Protein AF-A0A3C0BT63-F1 (afdb_monomer_lite)

Foldseek 3Di:
DVVVVVVQCVVQAQFDGWDWDADPQKIWTDFAPDIDIDNPDPDVLSVLLVQVCVLLPVVLLVVLVPDDQVSHQLLNNLVVVVVVQVVVQPDDPPDDDDDDCDPSNCLNSLLSVLLSLQRNLDHVVCSSVVSNVLSVQCSDPDPCSNQQSSQVSVVNSVLNSNHWHWDADDPPDPPDDAARIWTARVVVRDIDRHHTDDDPDDPVPDDDDDPPDD

Radius of gyration: 18.84 Å; chains: 1; bounding box: 48×48×44 Å

Structure (mmCIF, N/CA/C/O backbone):
data_AF-A0A3C0BT63-F1
#
_entry.id   AF-A0A3C0BT63-F1
#
loop_
_atom_site.group_PDB
_atom_site.id
_atom_site.type_symbol
_atom_site.label_atom_id
_atom_site.label_alt_id
_atom_site.label_comp_id
_atom_site.label_asym_id
_atom_site.label_entity_id
_atom_site.label_seq_id
_atom_site.pdbx_PDB_ins_code
_atom_site.Cartn_x
_atom_site.Cartn_y
_atom_site.Cartn_z
_atom_site.occupancy
_atom_site.B_iso_or_equiv
_atom_site.auth_seq_id
_atom_site.auth_comp_id
_atom_site.auth_asym_id
_atom_site.auth_atom_id
_atom_site.pdbx_PDB_model_num
ATOM 1 N N . MET A 1 1 ? -14.553 -22.189 9.098 1.00 72.25 1 MET A N 1
ATOM 2 C CA . MET A 1 1 ? -14.816 -20.886 9.749 1.00 72.25 1 MET A CA 1
ATOM 3 C C . MET A 1 1 ? -13.766 -20.493 10.787 1.00 72.25 1 MET A C 1
ATOM 5 O O . MET A 1 1 ? -13.014 -19.573 10.504 1.00 72.25 1 MET A O 1
ATOM 9 N N . GLU A 1 2 ? -13.646 -21.151 11.949 1.00 86.38 2 GLU A N 1
ATOM 10 C CA . GLU A 1 2 ? -12.692 -20.706 12.994 1.00 86.38 2 GLU A CA 1
ATOM 11 C C . GLU A 1 2 ? -11.216 -20.850 12.570 1.00 86.38 2 GLU A C 1
ATOM 13 O O . GLU A 1 2 ? -10.439 -19.904 12.669 1.00 86.38 2 GLU A O 1
ATOM 18 N N . ALA A 1 3 ? -10.840 -21.998 11.995 1.00 87.81 3 ALA A N 1
ATOM 19 C CA . ALA A 1 3 ? -9.477 -22.239 11.510 1.00 87.81 3 ALA A CA 1
ATOM 20 C C . ALA A 1 3 ? -9.056 -21.275 10.382 1.00 87.81 3 ALA A C 1
ATOM 22 O O . ALA A 1 3 ? -7.928 -20.787 10.360 1.00 87.81 3 ALA A O 1
ATOM 23 N N . GLU A 1 4 ? -9.974 -20.952 9.467 1.00 88.62 4 GLU A N 1
ATOM 24 C CA . GLU A 1 4 ? -9.732 -19.996 8.376 1.00 88.62 4 GLU A CA 1
ATOM 25 C C . GLU A 1 4 ? -9.547 -18.573 8.911 1.00 88.62 4 GLU A C 1
ATOM 27 O O . GLU A 1 4 ? -8.672 -17.846 8.438 1.00 88.62 4 GLU A O 1
ATOM 32 N N . ARG A 1 5 ? -10.320 -18.187 9.938 1.00 89.00 5 ARG A N 1
ATOM 33 C CA . ARG A 1 5 ? -10.168 -16.896 10.619 1.00 89.00 5 ARG A CA 1
ATOM 34 C C . ARG A 1 5 ? -8.794 -16.775 11.273 1.00 89.00 5 ARG A C 1
ATOM 36 O O . ARG A 1 5 ? -8.098 -15.797 11.007 1.00 89.00 5 ARG A O 1
ATOM 43 N N . VAL A 1 6 ? -8.396 -17.773 12.065 1.00 91.50 6 VAL A N 1
ATOM 44 C CA . VAL A 1 6 ? -7.092 -17.799 12.753 1.00 91.50 6 VAL A CA 1
ATOM 45 C C . VAL A 1 6 ? -5.943 -17.760 11.745 1.00 91.50 6 VAL A C 1
ATOM 47 O O . VAL A 1 6 ? -4.989 -16.998 11.912 1.00 91.50 6 VAL A O 1
ATOM 50 N N . GLN A 1 7 ? -6.042 -18.526 10.655 1.00 92.94 7 GLN A N 1
ATOM 51 C CA . GLN A 1 7 ? -5.028 -18.516 9.602 1.00 92.94 7 GLN A CA 1
ATOM 52 C C . GLN A 1 7 ? -4.934 -17.151 8.908 1.00 92.94 7 GLN A C 1
ATOM 54 O O . GLN A 1 7 ? -3.829 -16.645 8.693 1.00 92.94 7 GLN A O 1
ATOM 59 N N . ARG A 1 8 ? -6.075 -16.523 8.595 1.00 93.94 8 ARG A N 1
ATOM 60 C CA . ARG A 1 8 ? -6.124 -15.171 8.021 1.00 93.94 8 ARG A CA 1
ATOM 61 C C . ARG A 1 8 ? -5.467 -14.164 8.951 1.00 93.94 8 ARG A C 1
ATOM 63 O O . ARG A 1 8 ? -4.654 -13.373 8.486 1.00 93.94 8 ARG A O 1
ATOM 70 N N . GLU A 1 9 ? -5.776 -14.197 10.243 1.00 94.19 9 GLU A N 1
ATOM 71 C CA . GLU A 1 9 ? -5.203 -13.271 11.229 1.00 94.19 9 GLU A CA 1
ATOM 72 C C . GLU A 1 9 ? -3.695 -13.458 11.384 1.00 94.19 9 GLU A C 1
ATOM 74 O O . GLU A 1 9 ? -2.952 -12.476 11.394 1.00 94.19 9 GLU A O 1
ATOM 79 N N . LYS A 1 10 ? -3.218 -14.706 11.387 1.00 93.50 10 LYS A N 1
ATOM 80 C CA . LYS A 1 10 ? -1.782 -15.012 11.413 1.00 93.50 10 LYS A CA 1
ATOM 81 C C . LYS A 1 10 ? 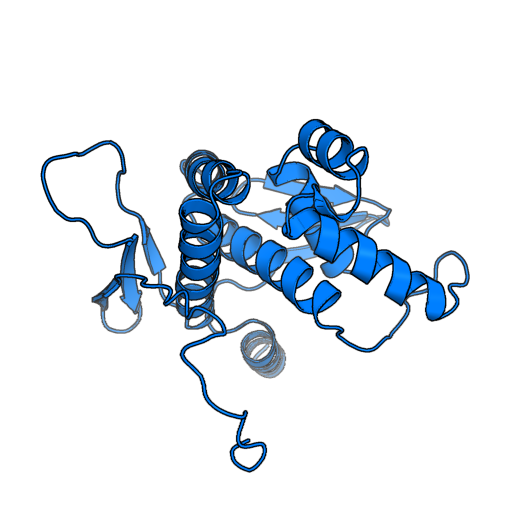-1.043 -14.464 10.187 1.00 93.50 10 LYS A C 1
ATOM 83 O O . LYS A 1 10 ? 0.094 -14.016 10.308 1.00 93.50 10 LYS A O 1
ATOM 88 N N . GLN A 1 11 ? -1.669 -14.501 9.011 1.00 91.44 11 GLN A N 1
ATOM 89 C CA . GLN A 1 11 ? -1.054 -14.049 7.757 1.00 91.44 11 GLN A CA 1
ATOM 90 C C . GLN A 1 11 ? -1.192 -12.538 7.518 1.00 91.44 11 GLN A C 1
ATOM 92 O O . GLN A 1 11 ? -0.269 -11.901 7.013 1.00 91.44 11 GLN A O 1
ATOM 97 N N . GLN A 1 12 ? -2.351 -11.966 7.844 1.00 94.19 12 GLN A N 1
ATOM 98 C CA . GLN A 1 12 ? -2.768 -10.629 7.404 1.00 94.19 12 GLN A CA 1
ATOM 99 C C . GLN A 1 12 ? -2.884 -9.629 8.562 1.00 94.19 12 GLN A C 1
ATOM 101 O O . GLN A 1 12 ? -2.898 -8.421 8.324 1.00 94.19 12 GLN A O 1
ATOM 106 N N . GLY A 1 13 ? -2.896 -10.111 9.805 1.00 95.25 13 GLY A N 1
ATOM 107 C CA . GLY A 1 13 ? -3.157 -9.319 11.000 1.00 95.25 13 GLY A CA 1
ATOM 108 C C . GLY A 1 13 ? -4.639 -9.270 11.380 1.00 95.25 13 GLY A C 1
ATOM 109 O O . GLY A 1 13 ? -5.506 -9.868 10.739 1.00 95.25 13 GLY A O 1
ATOM 110 N N . LEU A 1 14 ? -4.913 -8.523 12.445 1.00 96.31 14 LEU A N 1
ATOM 111 C CA . LEU A 1 14 ? -6.224 -8.347 13.072 1.00 96.31 14 LEU A CA 1
ATOM 112 C C . LEU A 1 14 ? -7.108 -7.317 12.348 1.00 96.31 14 LEU A C 1
ATOM 114 O O . LEU A 1 14 ? -8.298 -7.224 12.633 1.00 96.31 14 LEU A O 1
ATOM 118 N N . GLY A 1 15 ? -6.537 -6.545 11.417 1.00 94.38 15 GLY A N 1
ATOM 119 C CA . GLY A 1 15 ? -7.264 -5.578 10.590 1.00 94.38 15 GLY A CA 1
ATOM 120 C C . GLY A 1 15 ? -8.223 -6.214 9.577 1.00 94.38 15 GLY A C 1
ATOM 121 O O . GLY A 1 15 ? -8.460 -7.425 9.566 1.00 94.38 15 GLY A O 1
ATOM 122 N N . LYS A 1 16 ? -8.770 -5.385 8.681 1.00 94.31 16 LYS A N 1
ATOM 123 C CA . LYS A 1 16 ? -9.587 -5.836 7.548 1.00 94.31 16 LYS A CA 1
ATOM 124 C C . LYS A 1 16 ? -8.779 -6.817 6.697 1.00 94.31 16 LYS A C 1
ATOM 126 O O . LYS A 1 16 ? -7.700 -6.477 6.210 1.00 94.31 16 LYS A O 1
ATOM 131 N N . GLY A 1 17 ? -9.327 -8.014 6.499 1.00 94.19 17 GLY A N 1
ATOM 132 C CA . GLY A 1 17 ? -8.727 -9.022 5.631 1.00 94.19 17 GLY A CA 1
ATOM 133 C C . GLY A 1 17 ? -8.685 -8.577 4.169 1.00 94.19 17 GLY A C 1
ATOM 134 O O . GLY A 1 17 ? -9.486 -7.746 3.732 1.00 94.19 17 GLY A O 1
ATOM 135 N N . ILE A 1 18 ? -7.752 -9.148 3.414 1.00 96.00 18 ILE A N 1
ATOM 136 C CA . ILE A 1 18 ? -7.642 -8.952 1.970 1.00 96.00 18 ILE A CA 1
ATOM 137 C C . ILE A 1 18 ? -8.909 -9.493 1.306 1.00 96.00 18 ILE A C 1
ATOM 139 O O . ILE A 1 18 ? -9.271 -10.653 1.497 1.00 96.00 18 ILE A O 1
ATOM 143 N N . ILE A 1 19 ? -9.557 -8.662 0.490 1.00 95.50 19 ILE A N 1
ATOM 144 C CA . ILE A 1 19 ? -10.711 -9.064 -0.317 1.00 95.50 19 ILE A CA 1
ATOM 145 C C . ILE A 1 19 ? -10.213 -9.305 -1.740 1.00 95.50 19 ILE A C 1
ATOM 147 O O . ILE A 1 19 ? -10.054 -8.364 -2.517 1.00 95.50 19 ILE A O 1
ATOM 151 N N . SER A 1 20 ? -9.926 -10.565 -2.068 1.00 96.19 20 SER A N 1
ATOM 152 C CA . SER A 1 20 ? -9.505 -10.980 -3.407 1.00 96.19 20 SER A CA 1
ATOM 153 C C . SER A 1 20 ? -10.111 -12.326 -3.781 1.00 96.19 20 SER A C 1
ATOM 155 O O . SER A 1 20 ? -10.213 -13.214 -2.939 1.00 96.19 20 SER A O 1
ATOM 157 N N . ALA A 1 21 ? -10.483 -12.471 -5.048 1.00 95.56 21 ALA A N 1
ATOM 158 C CA . ALA A 1 21 ? -11.020 -13.703 -5.610 1.00 95.56 21 ALA A CA 1
ATOM 159 C C . ALA A 1 21 ? -10.563 -13.863 -7.063 1.00 95.56 21 ALA A C 1
ATOM 161 O O . ALA A 1 21 ? -10.216 -12.879 -7.718 1.00 95.56 21 ALA A O 1
ATOM 162 N N . GLU A 1 22 ? -10.574 -15.094 -7.563 1.00 95.81 22 GLU A N 1
ATOM 163 C CA . GLU A 1 22 ? -10.431 -15.372 -8.989 1.00 95.81 22 GLU A CA 1
ATOM 164 C C . GLU A 1 22 ? -11.810 -15.661 -9.587 1.00 95.81 22 GLU A C 1
ATOM 166 O O . GLU A 1 22 ? -12.540 -16.514 -9.085 1.00 95.81 22 GLU A O 1
ATOM 171 N N . VAL A 1 23 ? -12.186 -14.921 -10.631 1.00 94.69 23 VAL A N 1
ATOM 172 C CA . VAL A 1 23 ? -13.488 -15.029 -11.300 1.00 94.69 23 VAL A CA 1
ATOM 173 C C . VAL A 1 23 ? -13.270 -14.954 -12.807 1.00 94.69 23 VAL A C 1
ATOM 175 O O . VAL A 1 23 ? -12.748 -13.965 -13.315 1.00 94.69 23 VAL A O 1
ATOM 178 N N . SER A 1 24 ? -13.673 -15.994 -13.542 1.00 93.19 24 SER A N 1
ATOM 179 C CA . SER A 1 24 ? -13.546 -16.064 -15.012 1.00 93.19 24 SER A CA 1
ATOM 180 C C . SER A 1 24 ? -12.128 -15.762 -15.534 1.00 93.19 24 SER A C 1
ATOM 182 O O . SER A 1 24 ? -11.952 -15.062 -16.533 1.00 93.19 24 SER A O 1
ATOM 184 N N . GLY A 1 25 ? -11.101 -16.249 -14.826 1.00 92.38 25 GLY A N 1
ATOM 185 C CA . GLY A 1 25 ? -9.689 -16.030 -15.164 1.00 92.38 25 GLY A CA 1
ATOM 186 C C . GLY A 1 25 ? -9.152 -14.631 -14.839 1.00 92.38 25 GLY A C 1
ATOM 187 O O . GLY A 1 25 ? -8.024 -14.312 -15.205 1.00 92.38 25 GLY A O 1
ATOM 188 N N . TYR A 1 26 ? -9.933 -13.782 -14.166 1.00 96.31 26 TYR A N 1
ATOM 189 C CA . TYR A 1 26 ? -9.459 -12.523 -13.598 1.00 96.31 26 TYR A CA 1
ATOM 190 C C . TYR A 1 26 ? -9.224 -12.687 -12.107 1.00 96.31 26 TYR A C 1
ATOM 192 O O . TYR A 1 26 ? -10.120 -13.117 -11.382 1.00 96.31 26 TYR A O 1
ATOM 200 N N . ARG A 1 27 ? -8.077 -12.224 -11.613 1.00 96.81 27 ARG A N 1
ATOM 201 C CA . ARG A 1 27 ? -7.950 -11.923 -10.189 1.00 96.81 27 ARG A CA 1
ATOM 202 C C . ARG A 1 27 ? -8.547 -10.551 -9.930 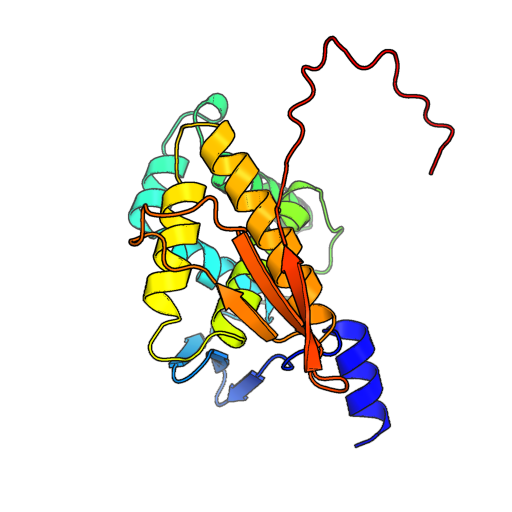1.00 96.81 27 ARG A C 1
ATOM 204 O O . ARG A 1 27 ? -8.114 -9.564 -10.521 1.00 96.81 27 ARG A O 1
ATOM 211 N N . MET A 1 28 ? -9.519 -10.503 -9.032 1.00 98.06 28 MET A N 1
ATOM 212 C CA . MET A 1 28 ? -10.177 -9.292 -8.559 1.00 98.06 28 MET A CA 1
ATOM 213 C C . MET A 1 28 ? -9.679 -8.965 -7.149 1.00 98.06 28 MET A C 1
ATOM 215 O O . MET A 1 28 ? -9.435 -9.868 -6.344 1.00 98.06 28 MET A O 1
ATOM 219 N N . VAL A 1 29 ? -9.522 -7.679 -6.846 1.00 98.06 29 VAL A N 1
ATOM 220 C CA . VAL A 1 29 ? -9.150 -7.160 -5.526 1.00 98.06 29 VAL A CA 1
ATOM 221 C C . VAL A 1 29 ? -10.028 -5.956 -5.213 1.00 98.06 29 VAL A C 1
ATOM 223 O O . VAL A 1 29 ? -10.044 -4.990 -5.976 1.00 98.06 29 VAL A O 1
ATOM 226 N N . ALA A 1 30 ? -10.749 -6.001 -4.096 1.00 96.38 30 ALA A N 1
ATOM 227 C CA . ALA A 1 30 ? -11.575 -4.885 -3.649 1.00 96.38 30 ALA A CA 1
ATOM 228 C C . ALA A 1 30 ? -10.817 -3.994 -2.655 1.00 96.38 30 ALA A C 1
ATOM 230 O O . ALA A 1 30 ? -10.172 -4.487 -1.726 1.00 96.38 30 ALA A O 1
ATOM 231 N N . ILE A 1 31 ? -10.924 -2.678 -2.852 1.00 94.69 31 ILE A N 1
ATOM 232 C CA . ILE A 1 31 ? -10.392 -1.631 -1.972 1.00 94.69 31 ILE A CA 1
ATOM 233 C C . ILE A 1 31 ? -11.487 -0.581 -1.802 1.00 94.69 31 ILE A C 1
ATOM 235 O O . ILE A 1 31 ? -11.844 0.120 -2.752 1.00 94.69 31 ILE A O 1
ATOM 239 N N . GLY A 1 32 ? -12.046 -0.470 -0.597 1.00 87.00 32 GLY A N 1
ATOM 240 C CA . GLY A 1 32 ? -13.183 0.418 -0.355 1.00 87.00 32 GLY A CA 1
ATOM 241 C C . GLY A 1 32 ? -14.368 0.075 -1.266 1.00 87.00 32 GLY A C 1
ATOM 242 O O . GLY A 1 32 ? -14.903 -1.027 -1.197 1.00 87.00 32 GLY A O 1
ATOM 243 N N . ASN A 1 33 ? -14.772 1.016 -2.121 1.00 88.56 33 ASN A N 1
ATOM 244 C CA . ASN A 1 33 ? -15.857 0.855 -3.098 1.00 88.56 33 ASN A CA 1
ATOM 245 C C . ASN A 1 33 ? -15.363 0.572 -4.532 1.00 88.56 33 ASN A C 1
ATOM 247 O O . ASN A 1 33 ? -16.142 0.689 -5.477 1.00 88.56 33 ASN A O 1
ATOM 251 N N . ARG A 1 34 ? -14.079 0.240 -4.713 1.00 92.44 34 ARG A N 1
ATOM 252 C CA . ARG A 1 34 ? -13.478 -0.041 -6.024 1.00 92.44 34 ARG A CA 1
ATOM 253 C C . ARG A 1 34 ? -13.029 -1.483 -6.129 1.00 92.44 34 ARG A C 1
ATOM 255 O O . ARG A 1 34 ? -12.506 -2.049 -5.171 1.00 92.44 34 ARG A O 1
ATOM 262 N N . ILE A 1 35 ? -13.182 -2.045 -7.323 1.00 95.31 35 ILE A N 1
ATOM 263 C CA . ILE A 1 35 ? -12.671 -3.368 -7.667 1.00 95.31 35 ILE A CA 1
ATOM 264 C C . ILE A 1 35 ? -11.612 -3.203 -8.752 1.00 95.31 35 ILE A C 1
ATOM 266 O O . ILE A 1 35 ? -11.891 -2.720 -9.847 1.00 95.31 35 ILE A O 1
ATOM 270 N N . HIS A 1 36 ? -10.394 -3.617 -8.431 1.00 96.94 36 HIS A N 1
ATOM 271 C CA . HIS A 1 36 ? -9.285 -3.747 -9.364 1.00 96.94 36 HIS A CA 1
ATOM 272 C C . HIS A 1 36 ? -9.277 -5.171 -9.915 1.00 96.94 36 HIS A C 1
ATOM 274 O O . HIS A 1 36 ? -9.496 -6.114 -9.156 1.00 96.94 36 HIS A O 1
ATOM 280 N N . TYR A 1 37 ? -9.012 -5.359 -11.207 1.00 97.31 37 TYR A N 1
ATOM 281 C CA . TYR A 1 37 ? -8.974 -6.696 -11.797 1.00 97.31 37 TYR A CA 1
ATOM 282 C C . TYR A 1 37 ? -7.992 -6.802 -12.965 1.00 97.31 37 TYR A C 1
ATOM 284 O O . TYR A 1 37 ? -7.796 -5.847 -13.712 1.00 97.31 37 TYR A O 1
ATOM 292 N N . SER A 1 38 ? -7.389 -7.980 -13.140 1.00 97.31 38 SER A N 1
ATOM 293 C CA . SER A 1 38 ? -6.569 -8.306 -14.312 1.00 97.31 38 SER A CA 1
ATOM 294 C C . SER A 1 38 ? -6.460 -9.819 -14.510 1.00 97.31 38 SER A C 1
ATOM 296 O O . SER A 1 38 ? -6.431 -10.574 -13.538 1.00 97.31 38 SER A O 1
ATOM 298 N N . LYS A 1 39 ? -6.344 -10.258 -15.771 1.00 95.50 39 LYS A N 1
ATOM 299 C CA . LYS A 1 39 ? -5.976 -11.645 -16.122 1.00 95.50 39 LYS A CA 1
ATOM 300 C C . LYS A 1 39 ? -4.492 -11.942 -15.892 1.00 95.50 39 LYS A C 1
ATOM 302 O O . LYS A 1 39 ? -4.084 -13.094 -15.850 1.00 95.50 39 LYS A O 1
ATOM 307 N N . GLN A 1 40 ? -3.671 -10.901 -15.768 1.00 93.81 40 GLN A N 1
ATOM 308 C CA . GLN A 1 40 ? -2.217 -11.026 -15.631 1.00 93.81 40 GLN A CA 1
ATOM 309 C C . GLN A 1 40 ? -1.788 -11.232 -14.171 1.00 93.81 40 GLN A C 1
ATOM 311 O O . GLN A 1 40 ? -0.635 -11.569 -13.911 1.00 93.81 40 GLN A O 1
ATOM 316 N N . TRP A 1 41 ? -2.687 -11.011 -13.206 1.00 95.31 41 TRP A N 1
ATOM 317 C CA . TRP A 1 41 ? -2.376 -11.170 -11.788 1.00 95.31 41 TRP A CA 1
ATOM 318 C C . TRP A 1 41 ? -2.650 -12.598 -11.334 1.00 95.31 41 TRP A C 1
ATOM 320 O O . TRP A 1 41 ? -3.786 -12.968 -11.042 1.00 95.31 41 TRP A O 1
ATOM 330 N N . LYS A 1 42 ? -1.592 -13.395 -11.206 1.00 91.88 42 LYS A N 1
ATOM 331 C CA . LYS A 1 42 ? -1.691 -14.772 -10.698 1.00 91.88 42 LYS A CA 1
ATOM 332 C C . LYS A 1 42 ? -1.765 -14.796 -9.189 1.00 91.88 42 LYS A C 1
ATOM 334 O O . LYS A 1 42 ? -2.463 -15.615 -8.598 1.00 91.88 42 LYS A O 1
ATOM 339 N N . THR A 1 43 ? -1.096 -13.835 -8.571 1.00 92.25 43 THR A N 1
ATOM 340 C CA . THR A 1 43 ? -0.975 -13.700 -7.128 1.00 92.25 43 THR A CA 1
ATOM 341 C C . THR A 1 43 ? -1.417 -12.309 -6.673 1.00 92.25 43 THR A C 1
ATOM 343 O O . THR A 1 43 ? -1.517 -11.370 -7.466 1.00 92.25 43 THR A O 1
ATOM 346 N N . PHE A 1 44 ? -1.675 -12.146 -5.375 1.00 94.94 44 PHE A N 1
ATOM 347 C CA . PHE A 1 44 ? -1.954 -10.826 -4.799 1.00 94.94 44 PHE A CA 1
ATOM 348 C C . PHE A 1 44 ? -0.750 -9.875 -4.936 1.00 94.94 44 PHE A C 1
ATOM 350 O O . PHE A 1 44 ? -0.914 -8.668 -5.077 1.00 94.94 44 PHE A O 1
ATOM 357 N N . GLN A 1 45 ? 0.466 -10.418 -4.965 1.00 94.25 45 GLN A N 1
ATOM 358 C CA . GLN A 1 45 ? 1.712 -9.680 -5.148 1.00 94.25 45 GLN A CA 1
ATOM 359 C C . GLN A 1 45 ? 1.813 -9.060 -6.550 1.00 94.25 45 GLN A C 1
ATOM 361 O O . GLN A 1 45 ? 2.376 -7.975 -6.697 1.00 94.25 45 GLN A O 1
ATOM 366 N N . ASP A 1 46 ? 1.235 -9.698 -7.573 1.00 95.00 46 ASP A N 1
ATOM 367 C CA . ASP A 1 46 ? 1.158 -9.117 -8.920 1.00 95.00 46 ASP A CA 1
ATOM 368 C C . ASP A 1 46 ? 0.247 -7.888 -8.940 1.00 95.00 46 ASP A C 1
ATOM 370 O O . ASP A 1 46 ? 0.617 -6.857 -9.508 1.00 95.00 46 ASP A O 1
ATOM 374 N N . PHE A 1 47 ? -0.890 -7.970 -8.240 1.00 97.81 47 PHE A N 1
ATOM 375 C CA . PHE A 1 47 ? -1.746 -6.814 -7.990 1.00 97.81 47 PHE A CA 1
ATOM 376 C C . PHE A 1 47 ? -0.988 -5.720 -7.229 1.00 97.81 47 PHE A C 1
ATOM 378 O O . PHE A 1 47 ? -0.997 -4.581 -7.680 1.00 97.81 47 PHE A O 1
ATOM 385 N N . LEU A 1 48 ? -0.299 -6.038 -6.125 1.00 98.00 48 LEU A N 1
ATOM 386 C CA . LEU A 1 48 ? 0.435 -5.040 -5.334 1.00 98.00 48 LEU A CA 1
ATOM 387 C C . LEU A 1 48 ? 1.480 -4.296 -6.172 1.00 98.00 48 LEU A C 1
ATOM 389 O O . LEU A 1 48 ? 1.583 -3.073 -6.076 1.00 98.00 48 LEU A O 1
ATOM 393 N N . ARG A 1 49 ? 2.219 -5.013 -7.029 1.00 96.81 49 ARG A N 1
ATOM 394 C CA . ARG A 1 49 ? 3.189 -4.399 -7.945 1.00 96.81 49 ARG A CA 1
ATOM 395 C C . ARG A 1 49 ? 2.519 -3.394 -8.872 1.00 96.81 49 ARG A C 1
ATOM 397 O O . ARG A 1 49 ? 2.969 -2.255 -8.965 1.00 96.81 49 ARG A O 1
ATOM 404 N N . HIS A 1 50 ? 1.454 -3.826 -9.545 1.00 97.75 50 HIS A N 1
ATOM 405 C CA . HIS A 1 50 ? 0.698 -2.971 -10.453 1.00 97.75 50 HIS A CA 1
ATOM 406 C C . HIS A 1 50 ? 0.096 -1.771 -9.714 1.00 97.75 50 HIS A C 1
ATOM 408 O O . HIS A 1 50 ? 0.221 -0.641 -10.170 1.00 97.75 50 HIS A O 1
ATOM 414 N N . TYR A 1 51 ? -0.515 -2.012 -8.555 1.00 97.81 51 TYR A N 1
ATOM 415 C CA . TYR A 1 51 ? -1.147 -1.000 -7.719 1.00 97.81 51 TYR A CA 1
ATOM 416 C C . TYR A 1 51 ? -0.163 0.092 -7.297 1.00 97.81 51 TYR A C 1
ATOM 418 O O . TYR A 1 51 ? -0.492 1.267 -7.401 1.00 97.81 51 TYR A O 1
ATOM 426 N N . LEU A 1 52 ? 1.053 -0.264 -6.871 1.00 98.38 52 LEU A N 1
ATOM 427 C CA . LEU A 1 52 ? 2.055 0.738 -6.505 1.00 98.38 52 LEU A CA 1
ATOM 428 C C . LEU A 1 52 ? 2.474 1.594 -7.709 1.00 98.38 52 LEU A C 1
ATOM 430 O O . LEU A 1 52 ? 2.515 2.814 -7.590 1.00 98.38 52 LEU A O 1
ATOM 434 N N . ILE A 1 53 ? 2.741 0.981 -8.867 1.00 98.25 53 ILE A N 1
ATOM 435 C CA . ILE A 1 53 ? 3.130 1.716 -10.086 1.00 98.25 53 ILE A CA 1
ATOM 436 C C . ILE A 1 53 ? 2.002 2.650 -10.545 1.00 98.25 53 ILE A C 1
ATOM 438 O O . ILE A 1 53 ? 2.256 3.814 -10.852 1.00 98.25 53 ILE A O 1
ATOM 442 N N . ASP A 1 54 ? 0.761 2.161 -10.544 1.00 97.06 54 ASP A N 1
ATOM 443 C CA . ASP A 1 54 ? -0.431 2.951 -10.862 1.00 97.06 54 ASP A CA 1
ATOM 444 C C . ASP A 1 54 ? -0.565 4.157 -9.923 1.00 97.06 54 ASP A C 1
ATOM 446 O O . ASP A 1 54 ? -0.712 5.290 -10.378 1.00 97.06 54 ASP A O 1
ATOM 450 N N . ARG A 1 55 ? -0.397 3.943 -8.609 1.00 97.12 55 ARG A N 1
ATOM 451 C CA . ARG A 1 55 ? -0.483 5.019 -7.612 1.00 97.12 55 ARG A CA 1
ATOM 452 C C . ARG A 1 55 ? 0.624 6.050 -7.741 1.00 97.12 55 ARG A C 1
ATOM 454 O O . ARG A 1 55 ? 0.339 7.228 -7.579 1.00 97.12 55 ARG A O 1
ATOM 461 N N . LEU A 1 56 ? 1.850 5.646 -8.067 1.00 97.88 56 LEU A N 1
ATOM 462 C CA . LEU A 1 56 ? 2.950 6.580 -8.341 1.00 97.88 56 LEU A CA 1
ATOM 463 C C . LEU A 1 56 ? 2.723 7.386 -9.635 1.00 97.88 56 LEU A C 1
ATOM 465 O O . LEU A 1 56 ? 3.265 8.485 -9.794 1.00 97.88 56 LEU A O 1
ATOM 469 N N . GLY A 1 57 ? 1.900 6.857 -10.541 1.00 97.88 57 GLY A N 1
ATOM 470 C CA . GLY A 1 57 ? 1.689 7.357 -11.889 1.00 97.88 57 GLY A CA 1
ATOM 471 C C . GLY A 1 57 ? 2.659 6.694 -12.862 1.00 97.88 57 GLY A C 1
ATOM 472 O O . GLY A 1 57 ? 3.872 6.883 -12.773 1.00 97.88 57 GLY A O 1
ATOM 473 N N . ILE A 1 58 ? 2.110 5.950 -13.825 1.00 97.06 58 ILE A N 1
ATOM 474 C CA . ILE A 1 58 ? 2.874 5.161 -14.805 1.00 97.06 58 ILE A CA 1
ATOM 475 C C . ILE A 1 58 ? 3.906 6.022 -15.548 1.00 97.06 58 ILE A C 1
ATOM 477 O O . ILE A 1 58 ? 5.047 5.602 -15.721 1.00 97.06 58 ILE A O 1
ATOM 481 N N . GLU A 1 59 ? 3.531 7.235 -15.952 1.00 98.06 59 GLU A N 1
ATOM 482 C CA . GLU A 1 59 ? 4.424 8.130 -16.696 1.00 98.06 59 GLU A CA 1
ATOM 483 C C . GLU A 1 59 ? 5.569 8.666 -15.829 1.00 98.06 59 GLU A C 1
ATOM 485 O O . GLU A 1 59 ? 6.706 8.722 -16.289 1.00 98.06 59 GLU A O 1
ATOM 490 N N . TRP A 1 60 ? 5.315 8.958 -14.547 1.00 98.12 60 TRP A N 1
ATOM 491 C CA . TRP A 1 60 ? 6.386 9.297 -13.605 1.00 98.12 60 TRP A CA 1
ATOM 492 C C . TRP A 1 60 ? 7.338 8.114 -13.411 1.00 98.12 60 TRP A C 1
ATOM 494 O O . TRP A 1 60 ? 8.552 8.277 -13.468 1.00 98.12 60 TRP A O 1
ATOM 504 N N . PHE A 1 61 ? 6.794 6.906 -13.251 1.00 98.12 61 PHE A N 1
ATOM 505 C CA . PHE A 1 61 ? 7.599 5.704 -13.050 1.00 98.12 61 PHE A CA 1
ATOM 506 C C . PHE A 1 61 ? 8.504 5.408 -14.256 1.00 98.12 61 PHE A C 1
ATOM 508 O O . PHE A 1 61 ? 9.689 5.123 -14.090 1.00 98.12 61 PHE A O 1
ATOM 515 N N . LYS A 1 62 ? 7.972 5.532 -15.479 1.00 97.94 62 LYS A N 1
ATOM 516 C CA . LYS A 1 62 ? 8.757 5.403 -16.718 1.00 97.94 62 LYS A CA 1
ATOM 517 C C . LYS A 1 62 ? 9.824 6.492 -16.839 1.00 97.94 62 LYS A C 1
ATOM 519 O O . LYS A 1 62 ? 10.944 6.186 -17.242 1.00 97.94 62 LYS A O 1
ATOM 524 N N . ALA A 1 63 ? 9.495 7.736 -16.486 1.00 98.12 63 ALA A N 1
ATOM 525 C CA . ALA A 1 63 ? 10.455 8.837 -16.500 1.00 98.12 63 ALA A CA 1
ATOM 526 C C . ALA A 1 63 ? 11.623 8.576 -15.535 1.00 98.12 63 ALA A C 1
ATOM 528 O O . ALA A 1 63 ? 12.777 8.754 -15.916 1.00 98.12 63 ALA A O 1
ATOM 529 N N . GLU A 1 64 ? 11.347 8.068 -14.329 1.00 97.88 64 GLU A N 1
ATOM 530 C CA . GLU A 1 64 ? 12.386 7.626 -13.393 1.00 97.88 64 GLU A CA 1
ATOM 531 C C . GLU A 1 64 ? 13.227 6.476 -13.958 1.00 97.88 64 GLU A C 1
ATOM 533 O O . GLU A 1 64 ? 14.449 6.512 -13.862 1.00 97.88 64 GLU A O 1
ATOM 538 N N . GLN A 1 65 ? 12.613 5.472 -14.592 1.00 96.88 65 GLN A N 1
ATOM 539 C CA . GLN A 1 65 ? 13.355 4.359 -15.202 1.00 96.88 65 GLN A CA 1
ATOM 540 C C . GLN A 1 65 ? 14.284 4.801 -16.341 1.00 96.88 65 GLN A C 1
ATOM 542 O O . GLN A 1 65 ? 15.325 4.177 -16.556 1.00 96.88 65 GLN A O 1
ATOM 547 N N . ALA A 1 66 ? 13.940 5.877 -17.053 1.00 97.62 66 ALA A N 1
ATOM 548 C CA . ALA A 1 66 ? 14.769 6.435 -18.119 1.00 97.62 66 ALA A CA 1
ATOM 549 C C . ALA A 1 66 ? 16.025 7.162 -17.600 1.00 97.62 66 ALA A C 1
ATOM 551 O O . ALA A 1 66 ? 16.970 7.359 -18.366 1.00 97.62 66 ALA A O 1
ATOM 552 N N . LYS A 1 67 ? 16.073 7.540 -16.314 1.00 97.56 67 LYS A N 1
ATOM 553 C CA . LYS A 1 67 ? 17.259 8.159 -15.703 1.00 97.56 67 LYS A CA 1
ATOM 554 C C . LYS A 1 67 ? 18.414 7.156 -15.581 1.00 97.56 67 LYS A C 1
ATOM 556 O O . LYS A 1 67 ? 18.207 5.936 -15.524 1.00 97.56 67 LYS A O 1
ATOM 561 N N . ALA A 1 68 ? 19.637 7.681 -15.470 1.00 96.44 68 ALA A N 1
ATOM 562 C CA . ALA A 1 68 ? 20.805 6.894 -15.082 1.00 96.44 68 ALA A CA 1
ATOM 563 C C . ALA A 1 68 ? 20.592 6.267 -13.694 1.00 96.44 68 ALA A C 1
ATOM 565 O O . ALA A 1 68 ? 19.955 6.873 -12.836 1.00 96.44 68 ALA A O 1
ATOM 566 N N . GLU A 1 69 ? 21.124 5.065 -13.460 1.00 90.25 69 GLU A N 1
ATOM 567 C CA . GLU A 1 69 ? 20.828 4.259 -12.263 1.00 90.25 69 GLU A CA 1
ATOM 568 C C . GLU A 1 69 ? 21.027 5.019 -10.940 1.00 90.25 69 GLU A C 1
ATOM 570 O O . GLU A 1 69 ? 20.181 4.951 -10.051 1.00 90.25 69 GLU A O 1
ATOM 575 N N . ASN A 1 70 ? 22.100 5.803 -10.826 1.00 91.06 70 ASN A N 1
ATOM 576 C CA . ASN A 1 70 ? 22.419 6.601 -9.638 1.00 91.06 70 ASN A CA 1
ATOM 577 C C . ASN A 1 70 ? 21.512 7.828 -9.431 1.00 91.06 70 ASN A C 1
ATOM 579 O O . ASN A 1 70 ? 21.523 8.407 -8.348 1.00 91.06 70 ASN A O 1
ATOM 583 N N . GLN A 1 71 ? 20.735 8.217 -10.442 1.00 94.19 71 GLN A N 1
ATOM 584 C CA . GLN A 1 71 ? 19.792 9.339 -10.409 1.00 94.19 71 GLN A CA 1
ATOM 585 C C . GLN A 1 71 ? 18.337 8.885 -10.234 1.00 94.19 71 GLN A C 1
ATOM 587 O O . GLN A 1 71 ? 17.452 9.724 -10.074 1.00 94.19 71 GLN A O 1
ATOM 592 N N . ARG A 1 72 ? 18.069 7.573 -10.283 1.00 95.75 72 ARG A N 1
ATOM 593 C CA . ARG A 1 72 ? 16.718 7.026 -10.122 1.00 95.75 72 ARG A CA 1
ATOM 594 C C . ARG A 1 72 ? 16.234 7.164 -8.686 1.00 95.75 72 ARG A C 1
ATOM 596 O O . ARG A 1 72 ? 16.958 6.842 -7.732 1.00 95.75 72 ARG A O 1
ATOM 603 N N . HIS A 1 73 ? 14.960 7.508 -8.538 1.00 97.25 73 HIS A N 1
ATOM 604 C CA . HIS A 1 73 ? 14.282 7.482 -7.251 1.00 97.25 73 HIS A CA 1
ATOM 605 C C . HIS A 1 73 ? 14.426 6.098 -6.567 1.00 97.25 73 HIS A C 1
ATOM 607 O O . HIS A 1 73 ? 14.330 5.065 -7.244 1.00 97.25 73 HIS A O 1
ATOM 613 N N . PRO A 1 74 ? 14.634 6.021 -5.231 1.00 96.81 74 PRO A N 1
ATOM 614 C CA . PRO A 1 74 ? 14.821 4.755 -4.512 1.00 96.81 74 PRO A CA 1
ATOM 615 C C . PRO A 1 74 ? 13.771 3.677 -4.814 1.00 96.81 74 PRO A C 1
ATOM 617 O O . PRO A 1 74 ? 14.129 2.519 -5.007 1.00 96.81 74 PRO A O 1
ATOM 620 N N . ILE A 1 75 ? 12.493 4.059 -4.926 1.00 98.06 75 ILE A N 1
ATOM 621 C CA . ILE A 1 75 ? 11.396 3.129 -5.254 1.00 98.06 75 ILE A CA 1
ATOM 622 C C . ILE A 1 75 ? 11.640 2.418 -6.594 1.00 98.06 75 ILE A C 1
ATOM 624 O O . ILE A 1 75 ? 11.412 1.212 -6.707 1.00 98.06 75 ILE A O 1
ATOM 628 N N . VAL A 1 76 ? 12.123 3.146 -7.603 1.00 98.12 76 VAL A N 1
ATOM 629 C CA . VAL A 1 76 ? 12.392 2.590 -8.935 1.00 98.12 76 VAL A CA 1
ATOM 630 C C . VAL A 1 76 ? 13.635 1.707 -8.916 1.00 98.12 76 VAL A C 1
ATOM 632 O O . VAL A 1 76 ? 13.612 0.619 -9.486 1.00 98.12 76 VAL A O 1
ATOM 635 N N . ARG A 1 77 ? 14.673 2.082 -8.156 1.00 97.56 77 ARG A N 1
ATOM 636 C CA . ARG A 1 77 ? 15.843 1.212 -7.940 1.00 97.56 77 ARG A CA 1
ATOM 637 C C . ARG A 1 77 ? 15.465 -0.116 -7.281 1.00 97.56 77 ARG A C 1
ATOM 639 O O . ARG A 1 77 ? 15.950 -1.164 -7.700 1.00 97.56 77 ARG A O 1
ATOM 646 N N . TRP A 1 78 ? 14.568 -0.101 -6.289 1.00 98.00 78 TRP A N 1
ATOM 647 C CA . TRP A 1 78 ? 14.055 -1.337 -5.685 1.00 98.00 78 TRP A CA 1
ATOM 648 C C . TRP A 1 78 ? 13.303 -2.198 -6.696 1.00 98.00 78 TRP A C 1
ATOM 650 O O . TRP A 1 78 ? 13.489 -3.412 -6.716 1.00 98.00 78 TRP A O 1
ATOM 660 N N . TYR A 1 79 ? 12.477 -1.586 -7.545 1.00 97.56 79 TYR A N 1
ATOM 661 C CA . TYR A 1 79 ? 11.781 -2.316 -8.598 1.00 97.56 79 TYR A CA 1
ATOM 662 C C . TYR A 1 79 ? 12.755 -2.965 -9.582 1.00 97.56 79 TYR A C 1
ATOM 664 O O . TYR A 1 79 ? 12.670 -4.169 -9.819 1.00 97.56 79 TYR A O 1
ATOM 672 N N . ASP A 1 80 ? 13.691 -2.192 -10.133 1.00 96.25 80 ASP A N 1
ATOM 673 C CA . ASP A 1 80 ? 14.619 -2.676 -11.154 1.00 96.25 80 ASP A CA 1
ATOM 674 C C . ASP A 1 80 ? 15.486 -3.818 -10.611 1.00 96.25 80 ASP A C 1
ATOM 676 O O . ASP A 1 80 ? 15.604 -4.865 -11.256 1.00 96.25 80 ASP A O 1
ATOM 680 N N . GLN A 1 81 ? 16.005 -3.670 -9.386 1.00 96.25 81 GLN A N 1
ATOM 681 C CA . GLN A 1 81 ? 16.771 -4.725 -8.724 1.00 96.25 81 GLN A CA 1
ATOM 682 C C . GLN A 1 81 ? 15.912 -5.968 -8.455 1.00 96.25 81 GLN A C 1
ATOM 684 O O . GLN A 1 81 ? 16.347 -7.084 -8.735 1.00 96.25 81 GLN A O 1
ATOM 689 N N . ALA A 1 82 ? 14.674 -5.803 -7.980 1.00 93.94 82 ALA A N 1
ATOM 690 C CA . ALA A 1 82 ? 13.761 -6.922 -7.752 1.00 93.94 82 ALA A CA 1
ATOM 691 C C . ALA A 1 82 ? 13.412 -7.672 -9.053 1.00 93.94 82 ALA A C 1
ATOM 693 O O . ALA A 1 82 ? 13.319 -8.903 -9.072 1.00 93.94 82 ALA A O 1
ATOM 694 N N . MET A 1 83 ? 13.256 -6.948 -10.164 1.00 92.00 83 MET A N 1
ATOM 695 C CA . MET A 1 83 ? 13.029 -7.548 -11.479 1.00 92.00 83 MET A CA 1
ATOM 696 C C . MET A 1 83 ? 14.277 -8.264 -12.005 1.00 92.00 83 MET A C 1
ATOM 698 O O . MET A 1 83 ? 14.148 -9.343 -12.588 1.00 92.00 83 MET A O 1
ATOM 702 N N . ALA A 1 84 ? 15.473 -7.712 -11.783 1.00 92.94 84 ALA A N 1
ATOM 703 C CA . ALA A 1 84 ? 16.734 -8.374 -12.110 1.00 92.94 84 ALA A CA 1
ATOM 704 C C . ALA A 1 84 ? 16.916 -9.672 -11.304 1.00 92.94 84 ALA A C 1
ATOM 706 O O . ALA A 1 84 ? 17.220 -10.714 -11.889 1.00 92.94 84 ALA A O 1
ATOM 707 N N . ASP A 1 85 ? 16.643 -9.641 -9.996 1.00 90.94 85 ASP A N 1
ATOM 708 C CA . ASP A 1 85 ? 16.673 -10.819 -9.122 1.00 90.94 85 ASP A CA 1
ATOM 709 C C . ASP A 1 85 ? 15.681 -11.888 -9.601 1.00 90.94 85 ASP A C 1
ATOM 711 O O . ASP A 1 85 ? 16.040 -13.056 -9.741 1.00 90.94 85 ASP A O 1
ATOM 715 N N . SER A 1 86 ? 14.446 -11.491 -9.936 1.00 86.50 86 SER A N 1
ATOM 716 C CA . SER A 1 86 ? 13.427 -12.424 -10.431 1.00 86.50 86 SER A CA 1
ATOM 717 C C . SER A 1 86 ? 13.807 -13.067 -11.768 1.00 86.50 86 SER A C 1
ATOM 719 O O . SER A 1 86 ? 13.485 -14.236 -11.974 1.00 86.50 86 SER A O 1
ATOM 721 N N . LYS A 1 87 ? 14.486 -12.343 -12.669 1.00 87.69 87 LYS A N 1
ATOM 722 C CA . LYS A 1 87 ? 14.962 -12.903 -13.947 1.00 87.69 87 LYS A CA 1
ATOM 723 C C . LYS A 1 87 ? 16.014 -13.996 -13.740 1.00 87.69 87 LYS A C 1
ATOM 725 O O . LYS A 1 87 ? 16.003 -14.979 -14.475 1.00 87.69 87 LYS A O 1
ATOM 730 N N . ARG A 1 88 ? 16.884 -13.858 -12.731 1.00 87.56 88 ARG A N 1
ATOM 731 C CA . ARG A 1 88 ? 17.938 -14.844 -12.417 1.00 87.56 88 ARG A CA 1
ATOM 732 C C . ARG A 1 88 ? 17.392 -16.190 -11.941 1.00 87.56 88 ARG A C 1
ATOM 734 O O . ARG A 1 88 ? 18.090 -17.186 -12.063 1.00 87.56 88 ARG A O 1
ATOM 741 N N . LEU A 1 89 ? 16.161 -16.229 -11.433 1.00 84.62 89 LEU A N 1
ATOM 742 C CA . LEU A 1 89 ? 15.524 -17.467 -10.973 1.00 84.62 89 LEU A CA 1
ATOM 743 C C . LEU A 1 89 ? 15.070 -18.387 -12.117 1.00 84.62 89 LEU A C 1
ATOM 745 O O . LEU A 1 89 ? 14.652 -19.502 -11.837 1.00 84.62 89 LEU A O 1
ATOM 749 N N . GLY A 1 90 ? 15.162 -17.947 -13.380 1.00 68.56 90 GLY A N 1
ATOM 750 C CA . GLY A 1 90 ? 14.760 -18.740 -14.542 1.00 68.56 90 GLY A CA 1
ATOM 751 C C . GLY A 1 90 ? 13.243 -18.910 -14.605 1.00 68.56 90 GLY A C 1
ATOM 752 O O . GLY A 1 90 ? 12.677 -19.822 -14.016 1.00 68.56 90 GLY A O 1
ATOM 753 N N . LYS A 1 91 ? 12.554 -18.015 -15.318 1.00 67.56 91 LYS A N 1
ATOM 754 C CA . LYS A 1 91 ? 11.108 -18.142 -15.544 1.00 67.56 91 LYS A CA 1
ATOM 755 C C . LYS A 1 91 ? 10.829 -19.007 -16.767 1.00 67.56 91 LYS A C 1
ATOM 757 O O . LYS A 1 91 ? 11.271 -18.657 -17.859 1.00 67.56 91 LYS A O 1
ATOM 762 N N . GLN A 1 92 ? 10.002 -20.036 -16.606 1.00 61.44 92 GLN A N 1
ATOM 763 C CA . GLN A 1 92 ? 9.129 -20.465 -17.695 1.00 61.44 92 GLN A CA 1
ATOM 764 C C . GLN A 1 92 ? 7.938 -19.505 -17.781 1.00 61.44 92 GLN A C 1
ATOM 766 O O . GLN A 1 92 ? 7.490 -18.942 -16.773 1.00 61.44 92 GLN A O 1
ATOM 771 N N . ALA A 1 93 ? 7.478 -19.239 -19.004 1.00 61.97 93 ALA A N 1
ATOM 772 C CA . ALA A 1 93 ? 6.302 -18.411 -19.211 1.00 61.97 93 ALA A CA 1
ATOM 773 C C . ALA A 1 93 ? 5.110 -19.047 -18.487 1.00 61.97 93 ALA A C 1
ATOM 775 O O . ALA A 1 93 ? 4.930 -20.256 -18.488 1.00 61.97 93 ALA A O 1
ATOM 776 N N . ASP A 1 94 ? 4.311 -18.202 -17.857 1.00 68.81 94 ASP A N 1
ATOM 777 C CA . ASP A 1 94 ? 3.104 -18.576 -17.143 1.00 68.81 94 ASP A CA 1
ATOM 778 C C . ASP A 1 94 ? 3.198 -19.373 -15.823 1.00 68.81 94 ASP A C 1
ATOM 780 O O . ASP A 1 94 ? 2.159 -19.661 -15.221 1.00 68.81 94 ASP A O 1
ATOM 784 N N . GLU A 1 95 ? 4.380 -19.568 -15.250 1.00 79.00 95 GLU A N 1
ATOM 785 C CA . GLU A 1 95 ? 4.506 -20.235 -13.945 1.00 79.00 95 GLU A CA 1
ATOM 786 C C . GLU A 1 95 ? 4.640 -19.265 -12.757 1.00 79.00 95 GLU A C 1
ATOM 788 O O . GLU A 1 95 ? 5.193 -18.162 -12.861 1.00 79.00 95 GLU A O 1
ATOM 793 N N . ILE A 1 96 ? 4.126 -19.682 -11.592 1.00 83.06 96 ILE A N 1
ATOM 794 C CA . ILE A 1 96 ? 4.392 -19.006 -10.317 1.00 83.06 96 ILE A CA 1
ATOM 795 C C . ILE A 1 96 ? 5.797 -19.404 -9.873 1.00 83.06 96 ILE A C 1
ATOM 797 O O . ILE A 1 96 ? 6.053 -20.564 -9.566 1.00 83.06 96 ILE A O 1
ATOM 801 N N . VAL A 1 97 ? 6.695 -18.425 -9.788 1.00 82.00 97 VAL A N 1
ATOM 802 C CA . VAL A 1 97 ? 8.061 -18.646 -9.306 1.00 82.00 97 VAL A CA 1
ATOM 803 C C . VAL A 1 97 ? 8.152 -18.323 -7.823 1.00 82.00 97 VAL A C 1
ATOM 805 O O . VAL A 1 97 ? 7.773 -17.233 -7.386 1.00 82.00 97 VAL A O 1
ATOM 808 N N . ILE A 1 98 ? 8.700 -19.263 -7.060 1.00 84.75 98 ILE A N 1
ATOM 809 C CA . ILE A 1 98 ? 9.054 -19.080 -5.653 1.00 84.75 98 ILE A CA 1
ATOM 810 C C . ILE A 1 98 ? 10.532 -18.697 -5.590 1.00 84.75 98 ILE A C 1
ATOM 812 O O . ILE A 1 98 ? 11.374 -19.320 -6.230 1.00 84.75 98 ILE A O 1
ATOM 816 N N . GLY A 1 99 ? 10.853 -17.662 -4.820 1.00 86.12 99 GLY A N 1
ATOM 817 C CA . GLY A 1 99 ? 12.215 -17.159 -4.698 1.00 86.12 99 GLY A CA 1
ATOM 818 C C . GLY A 1 99 ? 12.471 -16.475 -3.360 1.00 86.12 99 GLY A C 1
ATOM 819 O O . GLY A 1 99 ? 11.530 -16.220 -2.600 1.00 86.12 99 GLY A O 1
ATOM 820 N N . PRO A 1 100 ? 13.741 -16.167 -3.057 1.00 88.06 100 PRO A N 1
ATOM 821 C CA . PRO A 1 100 ? 14.100 -15.468 -1.835 1.00 88.06 100 PRO A CA 1
ATOM 822 C C . PRO A 1 100 ? 13.497 -14.058 -1.807 1.00 88.06 100 PRO A C 1
ATOM 824 O O . PRO A 1 100 ? 13.449 -13.349 -2.813 1.00 88.06 100 PRO A O 1
ATOM 827 N N . MET A 1 101 ? 13.080 -13.619 -0.620 1.00 91.25 101 MET A N 1
ATOM 828 C CA . MET A 1 101 ? 12.632 -12.246 -0.385 1.00 91.25 101 MET A CA 1
ATOM 829 C C . MET A 1 101 ? 13.849 -11.320 -0.235 1.00 91.25 101 MET A C 1
ATOM 831 O O . MET A 1 101 ? 14.272 -11.031 0.890 1.00 91.25 101 MET A O 1
ATOM 835 N N . THR A 1 102 ? 14.424 -10.885 -1.362 1.00 95.25 102 THR A N 1
ATOM 836 C CA . THR A 1 102 ? 15.573 -9.960 -1.384 1.00 95.25 102 THR A CA 1
ATOM 837 C C . THR A 1 102 ? 15.212 -8.601 -0.775 1.00 95.25 102 THR A C 1
ATOM 839 O O . THR A 1 102 ? 14.035 -8.266 -0.615 1.00 95.25 102 THR A O 1
ATOM 842 N N . GLY A 1 103 ? 16.219 -7.798 -0.411 1.00 95.81 103 GLY A N 1
ATOM 843 C CA . GLY A 1 103 ? 15.992 -6.475 0.184 1.00 95.81 103 GLY A CA 1
ATOM 844 C C . GLY A 1 103 ? 15.164 -5.553 -0.719 1.00 95.81 103 GLY A C 1
ATOM 845 O O . GLY A 1 103 ? 14.218 -4.923 -0.251 1.00 95.81 103 GLY A O 1
ATOM 846 N N . ALA A 1 104 ? 15.460 -5.551 -2.021 1.00 96.38 104 ALA A N 1
ATOM 847 C CA . ALA A 1 104 ? 14.739 -4.774 -3.026 1.00 96.38 104 ALA A CA 1
ATOM 848 C C . ALA A 1 104 ? 13.275 -5.227 -3.173 1.00 96.38 104 ALA A C 1
ATOM 850 O O . ALA A 1 104 ? 12.357 -4.408 -3.083 1.00 96.38 104 ALA A O 1
ATOM 851 N N . GLN A 1 105 ? 13.044 -6.542 -3.297 1.00 95.50 105 GLN A N 1
ATOM 852 C CA . GLN A 1 105 ? 11.695 -7.114 -3.367 1.00 95.50 105 GLN A CA 1
ATOM 853 C C . GLN A 1 105 ? 10.893 -6.799 -2.096 1.00 95.50 105 GLN A C 1
ATOM 855 O O . GLN A 1 105 ? 9.729 -6.404 -2.183 1.00 95.50 105 GLN A O 1
ATOM 860 N N . ARG A 1 106 ? 11.516 -6.925 -0.917 1.00 96.69 106 ARG A N 1
ATOM 861 C CA . ARG A 1 106 ? 10.893 -6.612 0.375 1.00 96.69 106 ARG A CA 1
ATOM 862 C C . ARG A 1 106 ? 10.501 -5.144 0.471 1.00 96.69 106 ARG A C 1
ATOM 864 O O . ARG A 1 106 ? 9.371 -4.864 0.852 1.00 96.69 106 ARG A O 1
ATOM 871 N N . ALA A 1 107 ? 11.408 -4.226 0.143 1.00 97.81 107 ALA A N 1
ATOM 872 C CA . ALA A 1 107 ? 11.154 -2.791 0.231 1.00 97.81 107 ALA A CA 1
ATOM 873 C C . ALA A 1 107 ? 9.999 -2.374 -0.692 1.00 97.81 107 ALA A C 1
ATOM 875 O O . ALA A 1 107 ? 9.044 -1.739 -0.243 1.00 97.81 107 ALA A O 1
ATOM 876 N N . PHE A 1 108 ? 10.034 -2.821 -1.951 1.00 98.19 108 PHE A N 1
ATOM 877 C CA . PHE A 1 108 ? 8.998 -2.505 -2.930 1.00 98.19 108 PHE A CA 1
ATOM 878 C C . PHE A 1 108 ? 7.631 -3.099 -2.549 1.00 98.19 108 PHE A C 1
ATOM 880 O O . PHE A 1 108 ? 6.626 -2.388 -2.530 1.00 98.19 108 PHE A O 1
ATOM 887 N N . MET A 1 109 ? 7.582 -4.390 -2.190 1.00 97.50 109 MET A N 1
ATOM 888 C CA . 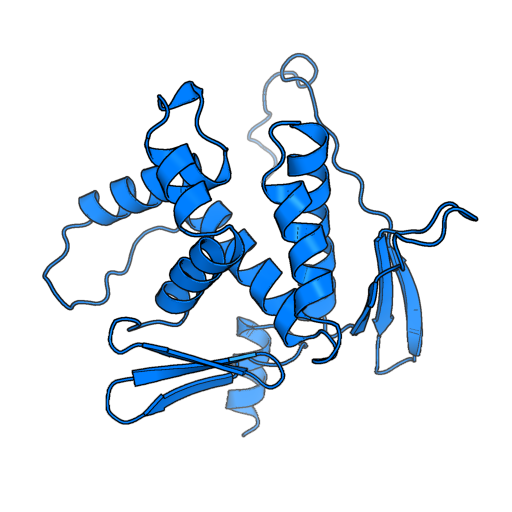MET A 1 109 ? 6.321 -5.052 -1.830 1.00 97.50 109 MET A CA 1
ATOM 889 C C . MET A 1 109 ? 5.748 -4.557 -0.505 1.00 97.50 109 MET A C 1
ATOM 891 O O . MET A 1 109 ? 4.529 -4.441 -0.389 1.00 97.50 109 MET A O 1
ATOM 895 N N . ASN A 1 110 ? 6.590 -4.237 0.481 1.00 97.62 110 ASN A N 1
ATOM 896 C CA . ASN A 1 110 ? 6.114 -3.664 1.736 1.00 97.62 110 ASN A CA 1
ATOM 897 C C . ASN A 1 110 ? 5.508 -2.280 1.515 1.00 97.62 110 ASN A C 1
ATOM 899 O O . ASN A 1 110 ? 4.422 -2.032 2.025 1.00 97.62 110 ASN A O 1
ATOM 903 N N . LEU A 1 111 ? 6.147 -1.406 0.729 1.00 98.62 111 LEU A N 1
ATOM 904 C CA . LEU A 1 111 ? 5.566 -0.100 0.412 1.00 98.62 111 LEU A CA 1
ATOM 905 C C . LEU A 1 111 ? 4.212 -0.257 -0.297 1.00 98.62 111 LEU A C 1
ATOM 907 O O . LEU A 1 111 ? 3.228 0.366 0.104 1.00 98.62 111 LEU A O 1
ATOM 911 N N . ALA A 1 112 ? 4.140 -1.142 -1.297 1.00 98.50 112 ALA A N 1
ATOM 912 C CA . ALA A 1 112 ? 2.896 -1.442 -2.001 1.00 98.50 112 ALA A CA 1
ATOM 913 C C . ALA A 1 112 ? 1.799 -1.936 -1.044 1.00 98.50 112 ALA A C 1
ATOM 915 O O . ALA A 1 112 ? 0.660 -1.467 -1.097 1.00 98.50 112 ALA A O 1
ATOM 916 N N . TYR A 1 113 ? 2.146 -2.859 -0.142 1.00 98.25 113 TYR A N 1
ATOM 917 C CA . TYR A 1 113 ? 1.206 -3.413 0.826 1.00 98.25 113 TYR A CA 1
ATOM 918 C C . TYR A 1 113 ? 0.778 -2.391 1.883 1.00 98.25 113 TYR A C 1
ATOM 920 O O . TYR A 1 113 ? -0.396 -2.354 2.244 1.00 98.25 113 TYR A O 1
ATOM 928 N N . ASN A 1 114 ? 1.679 -1.518 2.339 1.00 98.56 114 ASN A N 1
ATOM 929 C CA . ASN A 1 114 ? 1.340 -0.449 3.275 1.00 98.56 114 ASN A CA 1
ATOM 930 C C . ASN A 1 114 ? 0.320 0.516 2.659 1.00 98.56 114 ASN A C 1
ATOM 932 O O . ASN A 1 114 ? -0.708 0.787 3.277 1.00 98.56 114 ASN A O 1
ATOM 936 N N . LEU A 1 115 ? 0.558 0.985 1.426 1.00 98.31 115 LEU A N 1
ATOM 937 C CA . LEU A 1 115 ? -0.389 1.859 0.723 1.00 98.31 115 LEU A CA 1
ATOM 938 C C . LEU A 1 115 ? -1.721 1.151 0.451 1.00 98.31 115 LEU A C 1
ATOM 940 O O . LEU A 1 115 ? -2.779 1.767 0.575 1.00 98.31 115 LEU A O 1
ATOM 944 N N . TYR A 1 116 ? -1.696 -0.146 0.124 1.00 98.06 116 TYR A N 1
ATOM 945 C CA . TYR A 1 116 ? -2.914 -0.954 0.033 1.00 98.06 116 TYR A CA 1
ATOM 946 C C . TYR A 1 116 ? -3.677 -0.965 1.363 1.00 98.06 116 TYR A C 1
ATOM 948 O O . TYR A 1 116 ? -4.873 -0.692 1.375 1.00 98.06 116 TYR A O 1
ATOM 956 N N . LEU A 1 117 ? -3.006 -1.240 2.486 1.00 97.88 117 LEU A N 1
ATOM 957 C CA . LEU A 1 117 ? -3.644 -1.304 3.801 1.00 97.88 117 LEU A CA 1
ATOM 958 C C . LEU A 1 117 ? -4.260 0.035 4.201 1.00 97.88 117 LEU A C 1
ATOM 960 O O . LEU A 1 117 ? -5.406 0.043 4.652 1.00 97.88 117 LEU A O 1
ATOM 964 N N . ILE A 1 118 ? -3.535 1.138 3.996 1.00 97.44 118 ILE A N 1
ATOM 965 C CA . ILE A 1 118 ? -4.019 2.502 4.251 1.00 97.44 118 ILE A CA 1
ATOM 966 C C . ILE A 1 118 ? -5.316 2.747 3.474 1.00 97.44 118 ILE A C 1
ATOM 968 O O . ILE A 1 118 ? -6.334 3.105 4.066 1.00 97.44 118 ILE A O 1
ATOM 972 N N . ALA A 1 119 ? -5.320 2.456 2.172 1.00 96.75 119 ALA A N 1
ATOM 973 C CA . ALA A 1 119 ? -6.494 2.609 1.316 1.00 96.75 119 ALA A CA 1
ATOM 974 C C . ALA A 1 119 ? -7.664 1.705 1.734 1.00 96.75 119 ALA A C 1
ATOM 976 O O . ALA A 1 119 ? -8.809 2.139 1.838 1.00 96.75 119 ALA A O 1
ATOM 977 N N . HIS A 1 120 ? -7.369 0.435 2.014 1.00 96.44 120 HIS A N 1
ATOM 978 C CA . HIS A 1 120 ? -8.355 -0.587 2.371 1.00 96.44 120 HIS A CA 1
ATOM 979 C C . HIS A 1 120 ? -9.055 -0.286 3.701 1.00 96.44 120 HIS A C 1
ATOM 981 O O . HIS A 1 120 ? -10.228 -0.621 3.914 1.00 96.44 120 HIS A O 1
ATOM 987 N N . HIS A 1 121 ? -8.349 0.385 4.611 1.00 96.25 121 HIS A N 1
ATOM 988 C CA . HIS A 1 121 ? -8.884 0.779 5.908 1.00 96.25 121 HIS A CA 1
ATOM 989 C C . HIS A 1 121 ? -9.526 2.163 5.912 1.00 96.25 121 HIS A C 1
ATOM 991 O O . HIS A 1 121 ? -10.435 2.375 6.720 1.00 96.25 121 HIS A O 1
ATOM 997 N N . ALA A 1 122 ? -9.136 3.051 4.997 1.00 93.94 122 ALA A N 1
ATOM 998 C CA . ALA A 1 122 ? -9.700 4.386 4.870 1.00 93.94 122 ALA A CA 1
ATOM 999 C C . ALA A 1 122 ? -11.209 4.376 4.563 1.00 93.94 122 ALA A C 1
ATOM 1001 O O . ALA A 1 122 ? -11.784 3.421 4.030 1.00 93.94 122 ALA A O 1
ATOM 1002 N N . LYS A 1 123 ? -11.870 5.491 4.893 1.00 91.75 123 LYS A N 1
ATOM 1003 C CA . LYS A 1 123 ? -13.241 5.750 4.440 1.00 91.75 123 LYS A CA 1
ATOM 1004 C C . LYS A 1 123 ? -13.220 5.947 2.916 1.00 91.75 123 LYS A C 1
ATOM 1006 O O . LYS A 1 123 ? -12.416 6.763 2.461 1.00 91.75 123 LYS A O 1
ATOM 1011 N N . PRO A 1 124 ? -14.112 5.306 2.132 1.00 89.56 124 PRO A N 1
ATOM 1012 C CA . PRO A 1 124 ? -14.079 5.387 0.668 1.00 89.56 124 PRO A CA 1
ATOM 1013 C C . PRO A 1 124 ? -14.024 6.820 0.122 1.00 89.56 124 PRO A C 1
ATOM 1015 O O . PRO A 1 124 ? -13.217 7.112 -0.752 1.00 89.56 124 PRO A O 1
ATOM 1018 N N . ALA A 1 125 ? -14.793 7.740 0.715 1.00 88.38 125 ALA A N 1
ATOM 1019 C CA . ALA A 1 125 ? -14.843 9.148 0.313 1.00 88.38 125 ALA A CA 1
ATOM 1020 C C . ALA A 1 125 ? -13.520 9.925 0.487 1.00 88.38 125 ALA A C 1
ATOM 1022 O O . ALA A 1 125 ? -13.378 10.999 -0.084 1.00 88.38 125 ALA A O 1
ATOM 1023 N N . ARG A 1 126 ? -12.568 9.417 1.283 1.00 86.81 126 ARG A N 1
ATOM 1024 C CA . ARG A 1 126 ? -11.276 10.074 1.563 1.00 86.81 126 ARG A CA 1
ATOM 1025 C C . ARG A 1 126 ? -10.063 9.262 1.107 1.00 86.81 126 ARG A C 1
ATOM 1027 O O . ARG A 1 126 ? -8.943 9.744 1.216 1.00 86.81 126 ARG A O 1
ATOM 1034 N N . SER A 1 127 ? -10.256 8.030 0.628 1.00 90.81 127 SER A N 1
ATOM 1035 C CA . SER A 1 127 ? -9.141 7.118 0.348 1.00 90.81 127 SER A CA 1
ATOM 1036 C C . SER A 1 127 ? -8.188 7.666 -0.714 1.00 90.81 127 SER A C 1
ATOM 1038 O O . SER A 1 127 ? -6.979 7.543 -0.555 1.00 90.81 127 SER A O 1
ATOM 1040 N N . ASP A 1 128 ? -8.703 8.260 -1.792 1.00 90.25 128 ASP A N 1
ATOM 1041 C CA . ASP A 1 128 ? -7.845 8.767 -2.867 1.00 90.25 128 ASP A CA 1
ATOM 1042 C C . ASP A 1 128 ? -7.086 10.027 -2.473 1.00 90.25 128 ASP A C 1
ATOM 1044 O O . ASP A 1 128 ? -5.894 10.116 -2.750 1.00 90.25 128 ASP A O 1
ATOM 1048 N N . SER A 1 129 ? -7.754 10.987 -1.825 1.00 90.69 129 SER A N 1
ATOM 1049 C CA . SER A 1 129 ? -7.098 12.214 -1.371 1.00 90.69 129 SER A CA 1
ATOM 1050 C C . SER A 1 129 ? -6.006 11.893 -0.355 1.00 90.69 129 SER A C 1
ATOM 1052 O O . SER A 1 129 ? -4.906 12.418 -0.473 1.00 90.69 129 SER A O 1
ATOM 1054 N N . LEU A 1 130 ? -6.272 10.963 0.570 1.00 92.06 130 LEU A N 1
ATOM 1055 C CA . LEU A 1 130 ? -5.284 10.474 1.528 1.00 92.06 130 LEU A CA 1
ATOM 1056 C C . LEU A 1 130 ? -4.099 9.802 0.826 1.00 92.06 130 LEU A C 1
ATOM 1058 O O . LEU A 1 130 ? -2.955 10.145 1.083 1.00 92.06 130 LEU A O 1
ATOM 1062 N N . LEU A 1 131 ? -4.340 8.858 -0.088 1.00 94.19 131 LEU A N 1
ATOM 1063 C CA . LEU A 1 131 ? -3.230 8.228 -0.808 1.00 94.19 131 LEU A CA 1
ATOM 1064 C C . LEU A 1 131 ? -2.423 9.233 -1.623 1.00 94.19 131 LEU A C 1
ATOM 1066 O O . LEU A 1 131 ? -1.216 9.057 -1.758 1.00 94.19 131 LEU A O 1
ATOM 1070 N N . LYS A 1 132 ? -3.071 10.268 -2.163 1.00 93.69 132 LYS A N 1
ATOM 1071 C CA . LYS A 1 132 ? -2.388 11.311 -2.917 1.00 93.69 132 LYS A CA 1
ATOM 1072 C C . LYS A 1 132 ? -1.375 12.062 -2.047 1.00 93.69 132 LYS A C 1
ATOM 1074 O O . LYS A 1 132 ? -0.253 12.236 -2.507 1.00 93.69 132 LYS A O 1
ATOM 1079 N N . THR A 1 133 ? -1.707 12.424 -0.801 1.00 92.25 133 THR A N 1
ATOM 108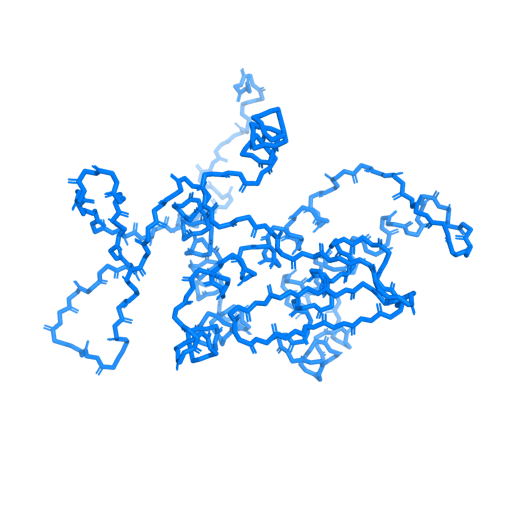0 C CA . THR A 1 133 ? -0.745 13.109 0.093 1.00 92.25 133 THR A CA 1
ATOM 1081 C C . THR A 1 133 ? 0.473 12.233 0.393 1.00 92.25 133 THR A C 1
ATOM 1083 O O . THR A 1 133 ? 1.612 12.696 0.324 1.00 92.25 133 THR A O 1
ATOM 1086 N N . PHE A 1 134 ? 0.254 10.932 0.615 1.00 95.25 134 PHE A N 1
ATOM 1087 C CA . PHE A 1 134 ? 1.339 9.962 0.771 1.00 95.25 134 PHE A CA 1
ATOM 1088 C C . PHE A 1 134 ? 2.200 9.857 -0.489 1.00 95.25 134 PHE A C 1
ATOM 1090 O O . PHE A 1 134 ? 3.422 9.957 -0.416 1.00 95.25 134 PHE A O 1
ATOM 1097 N N . VAL A 1 135 ? 1.576 9.654 -1.647 1.00 97.06 135 VAL A N 1
ATOM 1098 C CA . VAL A 1 135 ? 2.281 9.457 -2.918 1.00 97.06 135 VAL A CA 1
ATOM 1099 C C . VAL A 1 135 ? 3.085 10.691 -3.316 1.00 97.06 135 VAL A C 1
ATOM 1101 O O . VAL A 1 135 ? 4.229 10.541 -3.736 1.00 97.06 135 VAL A O 1
ATOM 1104 N N . ASP A 1 136 ? 2.528 11.894 -3.176 1.00 95.12 136 ASP A N 1
ATOM 1105 C CA . ASP A 1 136 ? 3.212 13.132 -3.565 1.00 95.12 136 ASP A CA 1
ATOM 1106 C C . ASP A 1 136 ? 4.524 13.306 -2.783 1.00 95.12 136 ASP A C 1
ATOM 1108 O O . ASP A 1 136 ? 5.562 13.619 -3.367 1.00 95.12 136 ASP A O 1
ATOM 1112 N N . LYS A 1 137 ? 4.511 13.008 -1.478 1.00 94.25 137 LYS A N 1
ATOM 1113 C CA . LYS A 1 137 ? 5.710 13.037 -0.627 1.00 94.25 137 LYS A CA 1
ATOM 1114 C C . LYS A 1 137 ? 6.659 11.867 -0.885 1.00 94.25 137 LYS A C 1
ATOM 1116 O O . LYS A 1 137 ? 7.869 12.065 -0.912 1.00 94.25 137 LYS A O 1
ATOM 1121 N N . LEU A 1 138 ? 6.130 10.672 -1.155 1.00 97.06 138 LEU A N 1
ATOM 1122 C CA . LEU A 1 138 ? 6.930 9.500 -1.534 1.00 97.06 138 LEU A CA 1
ATOM 1123 C C . LEU A 1 138 ? 7.649 9.659 -2.879 1.00 97.06 138 LEU A C 1
ATOM 1125 O O . LEU A 1 138 ? 8.590 8.916 -3.130 1.00 97.06 138 LEU A O 1
ATOM 1129 N N . LYS A 1 139 ? 7.194 10.563 -3.749 1.00 96.69 139 LYS A N 1
ATOM 1130 C CA . LYS A 1 139 ? 7.828 10.878 -5.039 1.00 96.69 139 LYS A CA 1
ATOM 1131 C C . LYS A 1 139 ? 8.800 12.056 -4.964 1.00 96.69 139 LYS A C 1
ATOM 1133 O O . LYS A 1 139 ? 9.385 12.404 -5.986 1.00 96.69 139 LYS A O 1
ATOM 1138 N N . SER A 1 140 ? 8.915 12.706 -3.807 1.00 92.31 140 SER A N 1
ATOM 1139 C CA . SER A 1 140 ? 9.766 13.881 -3.632 1.00 92.31 140 SER A CA 1
ATOM 1140 C C . SER A 1 140 ? 11.237 13.514 -3.833 1.00 92.31 140 SER A C 1
ATOM 1142 O O . SER A 1 140 ? 11.725 12.549 -3.250 1.00 92.31 140 SER A O 1
ATOM 1144 N N . ASP A 1 141 ? 11.969 14.327 -4.597 1.00 86.00 141 ASP A N 1
ATOM 1145 C CA . ASP A 1 141 ? 13.429 14.198 -4.722 1.00 86.00 141 ASP A CA 1
ATOM 1146 C C . ASP A 1 141 ? 14.155 14.571 -3.415 1.00 86.00 141 ASP A C 1
ATOM 1148 O O . ASP A 1 141 ? 15.337 14.269 -3.225 1.00 86.00 141 ASP A O 1
ATOM 1152 N N . ARG A 1 142 ? 13.452 15.229 -2.483 1.00 86.88 142 ARG A N 1
ATOM 1153 C CA . ARG A 1 142 ? 13.974 15.537 -1.157 1.00 86.88 142 ARG A CA 1
ATOM 1154 C C . ARG A 1 142 ? 14.005 14.278 -0.290 1.00 86.88 142 ARG A C 1
ATOM 1156 O O . ARG A 1 142 ? 12.974 13.686 0.023 1.00 86.88 142 ARG A O 1
ATOM 1163 N N . SER A 1 143 ? 15.206 13.888 0.133 1.00 80.75 143 SER A N 1
ATOM 1164 C CA . SER A 1 143 ? 15.413 12.648 0.893 1.00 80.75 143 SER A CA 1
ATOM 1165 C C . SER A 1 143 ? 14.685 12.611 2.243 1.00 80.75 143 SER A C 1
ATOM 1167 O O . SER A 1 143 ? 14.229 11.546 2.652 1.00 80.75 143 SER A O 1
ATOM 1169 N N . ASP A 1 144 ? 14.540 13.749 2.922 1.00 85.00 144 ASP A N 1
ATOM 1170 C CA . ASP A 1 144 ? 13.804 13.879 4.182 1.00 85.00 144 ASP A CA 1
ATOM 1171 C C . ASP A 1 144 ? 12.297 13.659 3.994 1.00 85.00 144 ASP A C 1
ATOM 1173 O O . ASP A 1 144 ? 11.702 12.901 4.759 1.00 85.00 144 ASP A O 1
ATOM 1177 N N . ASP A 1 145 ? 11.707 14.232 2.939 1.00 88.62 145 ASP A N 1
ATOM 1178 C CA . ASP A 1 145 ? 10.301 14.006 2.579 1.00 88.62 145 ASP A CA 1
ATOM 1179 C C . ASP A 1 145 ? 10.035 12.524 2.267 1.00 88.62 145 ASP A C 1
ATOM 1181 O O . ASP A 1 145 ? 9.091 11.932 2.801 1.00 88.62 145 ASP A O 1
ATOM 1185 N N . PHE A 1 146 ? 10.877 11.908 1.427 1.00 92.88 146 PHE A N 1
ATOM 1186 C CA . PHE A 1 146 ? 10.715 10.504 1.045 1.00 92.88 146 PHE A CA 1
ATOM 1187 C C . PHE A 1 146 ? 10.846 9.567 2.250 1.00 92.88 146 PHE A C 1
ATOM 1189 O O . PHE A 1 146 ? 9.981 8.716 2.469 1.00 92.88 146 PHE A O 1
ATOM 1196 N N . ILE A 1 147 ? 11.923 9.706 3.033 1.00 92.12 147 ILE A N 1
ATOM 1197 C CA . ILE A 1 147 ? 12.179 8.825 4.176 1.00 92.12 147 ILE A CA 1
ATOM 1198 C C . ILE A 1 147 ? 11.122 9.035 5.261 1.00 92.12 147 ILE A C 1
ATOM 1200 O O . ILE A 1 147 ? 10.572 8.045 5.744 1.00 92.12 147 ILE A O 1
ATOM 1204 N N . GLY A 1 148 ? 10.781 10.283 5.597 1.00 92.75 148 GLY A N 1
ATOM 1205 C CA . GLY A 1 148 ? 9.731 10.583 6.572 1.00 92.75 148 GLY A CA 1
ATOM 1206 C C . GLY A 1 148 ? 8.418 9.898 6.198 1.00 92.75 148 GLY A C 1
ATOM 1207 O O . GLY A 1 148 ? 7.920 9.052 6.948 1.00 92.75 148 GLY A O 1
ATOM 1208 N N . LYS A 1 149 ? 7.941 10.130 4.968 1.00 94.81 149 LYS A N 1
ATOM 1209 C CA . LYS A 1 149 ? 6.672 9.552 4.512 1.00 94.81 149 LYS A CA 1
ATOM 1210 C C . LYS A 1 149 ? 6.731 8.030 4.373 1.00 94.81 149 LYS A C 1
ATOM 1212 O O . LYS A 1 149 ? 5.756 7.345 4.677 1.00 94.81 149 LYS A O 1
ATOM 1217 N N . LEU A 1 150 ? 7.871 7.459 3.976 1.00 96.38 150 LEU A N 1
ATOM 1218 C CA . LEU A 1 150 ? 8.064 6.005 3.966 1.00 96.38 150 LEU A CA 1
ATOM 1219 C C . LEU A 1 150 ? 7.858 5.408 5.366 1.00 96.38 150 LEU A C 1
ATOM 1221 O O . LEU A 1 150 ? 7.133 4.418 5.503 1.00 96.38 150 LEU A O 1
ATOM 1225 N N . PHE A 1 151 ? 8.443 6.012 6.404 1.00 96.00 151 PHE A N 1
ATOM 1226 C CA . PHE A 1 151 ? 8.271 5.555 7.785 1.00 96.00 151 PHE A CA 1
ATOM 1227 C C . PHE A 1 151 ? 6.849 5.758 8.308 1.00 96.00 151 PHE A C 1
ATOM 1229 O O . PHE A 1 151 ? 6.340 4.885 9.017 1.00 96.00 151 PHE A O 1
ATOM 1236 N N . GLU A 1 152 ? 6.167 6.827 7.901 1.00 96.50 152 GLU A N 1
ATOM 1237 C CA . GLU A 1 152 ? 4.743 6.994 8.194 1.00 96.50 152 GLU A CA 1
ATOM 1238 C C . GLU A 1 152 ? 3.901 5.850 7.614 1.00 96.50 152 GLU A C 1
ATOM 1240 O O . GLU A 1 152 ? 3.017 5.333 8.304 1.00 96.50 152 GLU A O 1
ATOM 1245 N N . THR A 1 153 ? 4.204 5.374 6.393 1.00 97.88 153 THR A N 1
ATOM 1246 C CA . THR A 1 153 ? 3.494 4.205 5.838 1.00 97.88 153 THR A CA 1
ATOM 1247 C C . THR A 1 153 ? 3.703 2.953 6.688 1.00 97.88 153 THR A C 1
ATOM 1249 O O . THR A 1 153 ? 2.753 2.190 6.880 1.00 97.88 153 THR A O 1
ATOM 1252 N N . TYR A 1 154 ? 4.911 2.740 7.230 1.00 97.69 154 TYR A N 1
ATOM 1253 C CA . TYR A 1 154 ? 5.194 1.606 8.114 1.00 97.69 154 TYR A CA 1
ATOM 1254 C C . TYR A 1 154 ? 4.415 1.708 9.420 1.00 97.69 154 TYR A C 1
ATOM 1256 O O . TYR A 1 154 ? 3.803 0.721 9.841 1.00 97.69 154 TYR A O 1
ATOM 1264 N N . ALA A 1 155 ? 4.414 2.885 10.048 1.00 97.94 155 ALA A N 1
ATOM 1265 C CA . ALA A 1 155 ? 3.683 3.119 11.286 1.00 97.94 155 ALA A CA 1
ATOM 1266 C C . ALA A 1 155 ? 2.183 2.877 11.074 1.00 97.94 155 ALA A C 1
ATOM 1268 O O . ALA A 1 155 ? 1.592 2.034 11.753 1.00 97.94 155 ALA A O 1
ATOM 1269 N N . ALA A 1 156 ? 1.588 3.524 10.069 1.00 98.12 156 ALA A N 1
ATOM 1270 C CA . ALA A 1 156 ? 0.172 3.379 9.756 1.00 98.12 156 ALA A CA 1
ATOM 1271 C C . ALA A 1 156 ? -0.203 1.915 9.470 1.00 98.12 156 ALA A C 1
ATOM 12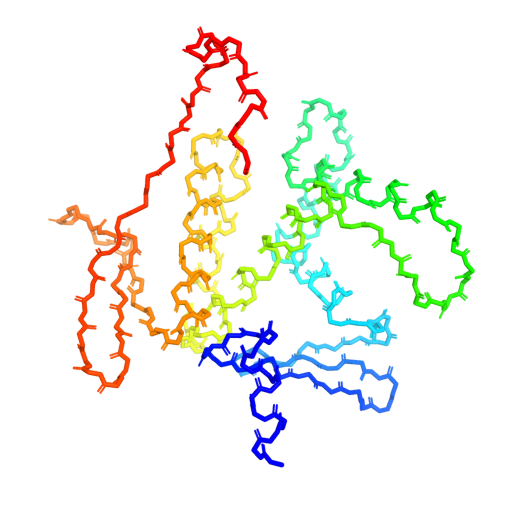73 O O . ALA A 1 156 ? -1.105 1.364 10.104 1.00 98.12 156 ALA A O 1
ATOM 1274 N N . ALA A 1 157 ? 0.525 1.243 8.573 1.00 98.00 157 ALA A N 1
ATOM 1275 C CA . ALA A 1 157 ? 0.260 -0.153 8.233 1.00 98.00 157 ALA A CA 1
ATOM 1276 C C . ALA A 1 157 ? 0.401 -1.094 9.440 1.00 98.00 157 ALA A C 1
ATOM 1278 O O . ALA A 1 157 ? -0.366 -2.049 9.562 1.00 98.00 157 ALA A O 1
ATOM 1279 N N . THR A 1 158 ? 1.333 -0.817 10.357 1.00 97.94 158 THR A N 1
ATOM 1280 C CA . THR A 1 158 ? 1.508 -1.601 11.590 1.00 97.94 158 THR A CA 1
ATOM 1281 C C . THR A 1 158 ? 0.278 -1.506 12.488 1.00 97.94 158 THR A C 1
ATOM 1283 O O . THR A 1 158 ? -0.251 -2.540 12.896 1.00 97.94 158 THR A O 1
ATOM 1286 N N . PHE A 1 159 ? -0.232 -0.296 12.736 1.00 98.44 159 PHE A N 1
ATOM 1287 C CA . PHE A 1 159 ? -1.457 -0.107 13.521 1.00 98.44 159 PHE A CA 1
ATOM 1288 C C . PHE A 1 159 ? -2.675 -0.762 12.857 1.00 98.44 159 PHE A C 1
ATOM 1290 O O . PHE A 1 159 ? -3.439 -1.461 13.525 1.00 98.44 159 PHE A O 1
ATOM 1297 N N . LEU A 1 160 ? -2.828 -0.613 11.538 1.00 98.12 160 LEU A N 1
ATOM 1298 C CA . LEU A 1 160 ? -3.923 -1.240 10.790 1.00 98.12 160 LEU A CA 1
ATOM 1299 C C . LEU A 1 160 ? -3.866 -2.771 10.874 1.00 98.12 160 LEU A C 1
ATOM 1301 O O . LEU A 1 160 ? -4.875 -3.418 11.152 1.00 98.12 160 LEU A O 1
ATOM 1305 N N . LYS A 1 161 ? -2.675 -3.366 10.725 1.00 97.19 161 LYS A N 1
ATOM 1306 C CA . LYS A 1 161 ? -2.473 -4.811 10.923 1.00 97.19 161 LYS A CA 1
ATOM 1307 C C . LYS A 1 161 ? -2.746 -5.250 12.358 1.00 97.19 161 LYS A C 1
ATOM 1309 O O . LYS A 1 161 ? -3.222 -6.362 12.554 1.00 97.19 161 LYS A O 1
ATOM 1314 N N . ALA A 1 162 ? -2.477 -4.402 13.346 1.00 97.31 162 ALA A N 1
ATOM 1315 C CA . ALA A 1 162 ? -2.805 -4.659 14.746 1.00 97.31 162 ALA A CA 1
ATOM 1316 C C . ALA A 1 162 ? -4.305 -4.471 15.069 1.00 97.31 162 ALA A C 1
ATOM 1318 O O . ALA A 1 162 ? -4.705 -4.642 16.216 1.00 97.31 162 ALA A O 1
ATOM 1319 N N . GLY A 1 163 ? -5.144 -4.151 14.075 1.00 97.19 163 GLY A N 1
ATOM 1320 C CA . GLY A 1 163 ? -6.596 -4.032 14.236 1.00 97.19 163 GLY A CA 1
ATOM 1321 C C . GLY A 1 163 ? -7.072 -2.650 14.686 1.00 97.19 163 GLY A C 1
ATOM 1322 O O . GLY A 1 163 ? -8.229 -2.499 15.072 1.00 97.19 163 GLY A O 1
ATOM 1323 N N . PHE A 1 164 ? -6.207 -1.634 14.645 1.00 98.25 164 PHE A N 1
ATOM 1324 C CA . PHE A 1 164 ? -6.591 -0.262 14.964 1.00 98.25 164 PHE A CA 1
ATOM 1325 C C . PHE A 1 164 ? -7.305 0.401 13.785 1.00 98.25 164 PHE A C 1
ATOM 1327 O O . PHE A 1 164 ? -7.057 0.093 12.618 1.00 98.25 164 PHE A O 1
ATOM 1334 N N . THR A 1 165 ? -8.152 1.380 14.093 1.00 97.50 165 THR A N 1
ATOM 1335 C CA . THR A 1 165 ? -8.647 2.350 13.109 1.00 97.50 165 THR A CA 1
ATOM 1336 C C . THR A 1 165 ? -7.846 3.636 13.214 1.00 97.50 165 THR A C 1
ATOM 1338 O O . THR A 1 165 ? -7.558 4.080 14.328 1.00 97.50 165 THR A O 1
ATOM 1341 N N . LEU A 1 166 ? -7.534 4.254 12.077 1.00 96.69 166 LEU A N 1
ATOM 1342 C CA . LEU A 1 166 ? -6.746 5.482 12.025 1.00 96.69 166 LEU A CA 1
ATOM 1343 C C . LEU A 1 166 ? -7.610 6.676 11.621 1.00 96.69 166 LEU A C 1
ATOM 1345 O O . LEU A 1 166 ? -8.407 6.592 10.683 1.00 96.69 166 LEU A O 1
ATOM 1349 N N . ALA A 1 167 ? -7.425 7.784 12.330 1.00 93.62 167 ALA A N 1
ATOM 1350 C CA . ALA A 1 167 ? -7.864 9.105 11.913 1.00 93.62 167 ALA A CA 1
ATOM 1351 C C . ALA A 1 167 ? -6.615 9.911 11.549 1.00 93.62 167 ALA A C 1
ATOM 1353 O O . ALA A 1 167 ? -5.829 10.249 12.429 1.00 93.62 167 ALA A O 1
ATOM 1354 N N . TYR A 1 168 ? -6.423 10.140 10.253 1.00 90.25 168 TYR A N 1
ATOM 1355 C CA . TYR A 1 168 ? -5.354 10.989 9.737 1.00 90.25 168 TYR A CA 1
ATOM 1356 C C . TYR A 1 168 ? -5.727 12.449 9.927 1.00 90.25 168 TYR A C 1
ATOM 1358 O O . TYR A 1 168 ? -6.913 12.795 9.836 1.00 90.25 168 TYR A O 1
ATOM 1366 N N . GLU A 1 169 ? -4.720 13.268 10.181 1.00 76.94 169 GLU A N 1
ATOM 1367 C CA . GLU A 1 169 ? -4.904 14.702 10.329 1.00 76.94 169 GLU A CA 1
ATOM 1368 C C . GLU A 1 169 ? -5.324 15.365 9.023 1.00 76.94 169 GLU A C 1
ATOM 1370 O O . GLU A 1 169 ? -5.108 14.855 7.917 1.00 76.94 169 GLU A O 1
ATOM 1375 N N . ASP A 1 170 ? -5.958 16.522 9.179 1.00 69.44 170 ASP A N 1
ATOM 1376 C CA . ASP A 1 170 ? -6.241 17.412 8.070 1.00 69.44 170 ASP A CA 1
ATOM 1377 C C . ASP A 1 170 ? -5.044 18.347 7.872 1.00 69.44 170 ASP A C 1
ATOM 1379 O O . ASP A 1 170 ? -4.881 19.329 8.591 1.00 69.44 170 ASP A O 1
ATOM 1383 N N . GLU A 1 171 ? -4.203 18.042 6.883 1.00 59.28 171 GLU A N 1
ATOM 1384 C CA . GLU A 1 171 ? -3.014 18.838 6.537 1.00 59.28 171 GLU A CA 1
ATOM 1385 C C . GLU A 1 171 ? -3.355 20.289 6.111 1.00 59.28 171 GLU A C 1
ATOM 1387 O O . GLU A 1 171 ? -2.450 21.091 5.875 1.00 59.28 171 GLU A O 1
ATOM 1392 N N . THR A 1 172 ? -4.642 20.651 6.000 1.00 57.91 172 THR A N 1
ATOM 1393 C CA . THR A 1 172 ? -5.094 22.014 5.673 1.00 57.91 172 THR A CA 1
ATOM 1394 C C . THR A 1 172 ? -5.287 22.930 6.890 1.00 57.91 172 THR A C 1
ATOM 1396 O O . THR A 1 172 ? -5.451 24.139 6.702 1.00 57.91 172 THR A O 1
ATOM 1399 N N . ASP A 1 173 ? -5.223 22.410 8.124 1.00 58.97 173 ASP A N 1
ATOM 1400 C CA . ASP A 1 173 ? -5.319 23.216 9.352 1.00 58.97 173 ASP A CA 1
ATOM 1401 C C . ASP A 1 173 ? -3.931 23.498 9.959 1.00 58.97 173 ASP A C 1
ATOM 1403 O O . ASP A 1 173 ? -3.261 22.623 10.497 1.00 58.97 173 ASP A O 1
ATOM 1407 N N . ALA A 1 174 ? -3.488 24.756 9.882 1.00 55.22 174 ALA A N 1
ATOM 1408 C CA . ALA A 1 174 ? -2.160 25.195 10.327 1.00 55.22 174 ALA A CA 1
ATOM 1409 C C . ALA A 1 174 ? -2.090 25.607 11.815 1.00 55.22 174 ALA A C 1
ATOM 1411 O O . ALA A 1 174 ? -1.113 26.231 12.235 1.00 55.22 174 ALA A O 1
ATOM 1412 N N . LYS A 1 175 ? -3.136 25.351 12.613 1.00 52.09 175 LYS A N 1
ATOM 1413 C CA . LYS A 1 175 ? -3.282 25.951 13.954 1.00 52.09 175 LYS A CA 1
ATOM 1414 C C . LYS A 1 175 ? -2.654 25.161 15.110 1.00 52.09 175 LYS A C 1
ATOM 1416 O O . LYS A 1 175 ? -2.588 25.709 16.211 1.00 52.09 175 LYS A O 1
ATOM 1421 N N . ALA A 1 176 ? -2.155 23.940 14.903 1.00 52.88 176 ALA A N 1
ATOM 1422 C CA . ALA A 1 176 ? -1.433 23.190 15.937 1.00 52.88 176 ALA A CA 1
ATOM 1423 C C . ALA A 1 176 ? -0.356 22.243 15.367 1.00 52.88 176 ALA A C 1
ATOM 1425 O O . ALA A 1 176 ? -0.345 21.909 14.187 1.00 52.88 176 ALA A O 1
ATOM 1426 N N . SER A 1 177 ? 0.576 21.809 16.226 1.00 49.50 177 SER A N 1
ATOM 1427 C CA . SER A 1 177 ? 1.463 20.673 15.939 1.00 49.50 177 SER A CA 1
ATOM 1428 C C . SER A 1 177 ? 0.624 19.404 16.002 1.00 49.50 177 SER A C 1
ATOM 1430 O O . SER A 1 177 ? 0.287 18.946 17.095 1.00 49.50 177 SER A O 1
ATOM 1432 N N . HIS A 1 178 ? 0.268 18.864 14.845 1.00 64.94 178 HIS A N 1
ATOM 1433 C CA . HIS A 1 178 ? -0.553 17.669 14.758 1.00 64.94 178 HIS A CA 1
ATOM 1434 C C . HIS A 1 178 ? 0.327 16.435 14.544 1.00 64.94 178 HIS A C 1
ATOM 1436 O O . HIS A 1 178 ? 1.305 16.478 13.805 1.00 64.94 178 HIS A O 1
ATOM 1442 N N . VAL A 1 179 ? -0.002 15.364 15.261 1.00 83.31 179 VAL A N 1
ATOM 1443 C CA . VAL A 1 179 ? 0.624 14.047 15.094 1.00 83.31 179 VAL A CA 1
ATOM 1444 C C . VAL A 1 179 ? 0.239 13.456 13.741 1.00 83.31 179 VAL A C 1
ATOM 1446 O O . VAL A 1 179 ? -0.792 13.817 13.212 1.00 83.31 179 VAL A O 1
ATOM 1449 N N . GLU A 1 180 ? 0.964 12.490 13.189 1.00 89.88 180 GLU A N 1
ATOM 1450 C CA . GLU A 1 180 ? 0.635 11.959 11.848 1.00 89.88 180 GLU A CA 1
ATOM 1451 C C . GLU A 1 180 ? -0.770 11.335 11.762 1.00 89.88 180 GLU A C 1
ATOM 1453 O O . GLU A 1 180 ? -1.467 11.414 10.746 1.00 89.88 180 GLU A O 1
ATOM 1458 N N . PHE A 1 181 ? -1.198 10.676 12.842 1.00 94.06 181 PHE A N 1
ATOM 1459 C CA . PHE A 1 181 ? -2.557 10.165 12.985 1.00 94.06 181 PHE A CA 1
ATOM 1460 C C . PHE A 1 181 ? -2.891 9.824 14.439 1.00 94.06 181 PHE A C 1
ATOM 1462 O O . PHE A 1 181 ? -2.025 9.564 15.279 1.00 94.06 181 PHE A O 1
ATOM 1469 N N . VAL A 1 182 ? -4.189 9.715 14.719 1.00 95.81 182 VAL A N 1
ATOM 1470 C CA . VAL A 1 182 ? -4.710 9.127 15.955 1.00 95.81 182 VAL A CA 1
ATOM 1471 C C . VAL A 1 182 ? -5.143 7.685 15.694 1.00 95.81 182 VAL A C 1
ATOM 1473 O O . VAL A 1 182 ? -6.058 7.422 14.907 1.00 95.81 182 VAL A O 1
ATOM 1476 N N . ALA A 1 183 ? -4.516 6.736 16.388 1.00 97.88 183 ALA A N 1
ATOM 1477 C CA . ALA A 1 183 ? -4.877 5.324 16.354 1.00 97.88 183 ALA A CA 1
ATOM 1478 C C . ALA A 1 183 ? -5.880 4.995 17.469 1.00 97.88 183 ALA A C 1
ATOM 1480 O O . ALA A 1 183 ? -5.646 5.303 18.636 1.00 97.88 183 ALA A O 1
ATOM 1481 N N . THR A 1 184 ? -6.992 4.343 17.130 1.00 98.19 184 THR A N 1
ATOM 1482 C CA . THR A 1 184 ? -8.009 3.896 18.100 1.00 98.19 184 THR A CA 1
ATOM 1483 C C . THR A 1 184 ? -8.088 2.374 18.116 1.00 98.19 184 THR A C 1
ATOM 1485 O O . THR A 1 184 ? -8.271 1.772 17.056 1.00 98.19 184 THR A O 1
ATOM 1488 N N . TYR A 1 185 ? -7.971 1.752 19.295 1.00 97.69 185 TYR A N 1
ATOM 1489 C CA . TYR A 1 185 ? -8.191 0.310 19.451 1.00 97.69 185 TYR A CA 1
ATOM 1490 C C . TYR A 1 185 ? -9.690 0.029 19.641 1.00 97.69 185 TYR A C 1
ATOM 1492 O O . TYR A 1 185 ? -10.239 0.419 20.677 1.00 97.69 185 TYR A O 1
ATOM 1500 N N . PRO A 1 186 ? -10.378 -0.640 18.695 1.00 96.62 186 PRO A N 1
ATOM 1501 C CA . PRO A 1 186 ? -11.840 -0.706 18.706 1.00 96.62 186 PRO A CA 1
ATOM 1502 C C . PRO A 1 186 ? -12.433 -1.373 19.948 1.00 96.62 186 PRO A C 1
ATOM 1504 O O . PRO A 1 186 ? -13.458 -0.921 20.446 1.00 96.62 186 PRO A O 1
ATOM 1507 N N . ALA A 1 187 ? -11.779 -2.410 20.483 1.00 95.31 187 ALA A N 1
ATOM 1508 C CA . ALA A 1 187 ? -12.329 -3.186 21.595 1.00 95.31 187 ALA A CA 1
ATOM 1509 C C . ALA A 1 187 ? -12.376 -2.416 22.927 1.00 95.31 187 ALA A C 1
ATOM 1511 O O . ALA A 1 187 ? -13.186 -2.744 23.786 1.00 95.31 187 ALA A O 1
ATOM 1512 N N . THR A 1 188 ? -11.517 -1.407 23.119 1.00 97.25 188 THR A N 1
ATOM 1513 C CA . THR A 1 188 ? -11.482 -0.606 24.361 1.00 97.25 188 THR A CA 1
ATOM 1514 C C . THR A 1 188 ? -11.795 0.870 24.146 1.00 97.25 188 THR A C 1
ATOM 1516 O O . THR A 1 188 ? -11.959 1.602 25.117 1.00 97.25 188 THR A O 1
ATOM 1519 N N . GLY A 1 189 ? -11.812 1.340 22.897 1.00 97.12 189 GLY A N 1
ATOM 1520 C CA . GLY A 1 189 ? -11.958 2.756 22.559 1.00 97.12 189 GLY A CA 1
ATOM 1521 C C . GLY A 1 189 ? -10.738 3.623 22.898 1.00 97.12 189 GLY A C 1
ATOM 1522 O O . GLY A 1 189 ? -10.785 4.833 22.671 1.00 97.12 189 GLY A O 1
ATOM 1523 N N . LYS A 1 190 ? -9.642 3.046 23.419 1.00 97.75 190 LYS A N 1
ATOM 1524 C CA . LYS A 1 190 ? -8.414 3.791 23.741 1.00 97.75 190 LYS A CA 1
ATOM 1525 C C . LYS A 1 190 ? -7.814 4.416 22.482 1.00 97.75 190 LYS A C 1
ATOM 1527 O O . LYS A 1 190 ? -7.707 3.750 21.450 1.00 97.75 190 LYS A O 1
ATOM 1532 N N . LYS A 1 191 ? -7.397 5.678 22.605 1.00 97.50 191 LYS A N 1
ATOM 1533 C CA . LYS A 1 191 ? -6.809 6.486 21.532 1.00 97.50 191 LYS A CA 1
ATOM 1534 C C . LYS A 1 191 ? -5.349 6.798 21.829 1.00 97.50 191 LYS A C 1
ATOM 1536 O O . LYS A 1 191 ? -5.002 7.068 22.976 1.00 97.50 191 LYS A O 1
ATOM 1541 N N . PHE A 1 192 ? -4.531 6.787 20.787 1.00 95.94 192 PHE A N 1
ATOM 1542 C CA . PHE A 1 192 ? -3.103 7.064 20.845 1.00 95.94 192 PHE A CA 1
ATOM 1543 C C . PHE A 1 192 ? -2.762 8.065 19.748 1.00 95.94 192 PHE A C 1
ATOM 1545 O O . PHE A 1 192 ? -3.029 7.801 18.577 1.00 95.94 192 PHE A O 1
ATOM 1552 N N . SER A 1 193 ? -2.188 9.202 20.125 1.00 95.06 193 SER A N 1
ATOM 1553 C CA . SER A 1 193 ? -1.606 10.154 19.180 1.00 95.06 193 SER A CA 1
ATOM 1554 C C . SER A 1 193 ? -0.254 9.612 18.718 1.00 95.06 193 SER A C 1
ATOM 1556 O O . SER A 1 193 ? 0.594 9.303 19.558 1.00 95.06 193 SER A O 1
ATOM 1558 N N . VAL A 1 194 ? -0.070 9.435 17.410 1.00 95.00 194 VAL A N 1
ATOM 1559 C CA . VAL A 1 194 ? 1.109 8.767 16.847 1.00 95.00 194 VAL A CA 1
ATOM 1560 C C . VAL A 1 194 ? 1.942 9.755 16.049 1.00 95.00 194 VAL A C 1
ATOM 1562 O O . VAL A 1 194 ? 1.581 10.140 14.944 1.00 95.00 194 VAL A O 1
ATOM 1565 N N . GLU A 1 195 ? 3.089 10.115 16.611 1.00 93.62 195 GLU A N 1
ATOM 1566 C CA . GLU A 1 195 ? 4.133 10.885 15.941 1.00 93.62 195 GLU A CA 1
ATOM 1567 C C . GLU A 1 195 ? 5.160 9.925 15.331 1.00 93.62 195 GLU A C 1
ATOM 1569 O O . GLU A 1 195 ? 5.643 9.014 16.015 1.00 93.62 195 GLU A O 1
ATOM 1574 N N . VAL A 1 196 ? 5.536 10.133 14.069 1.00 92.31 196 VAL A N 1
ATOM 1575 C CA . VAL A 1 196 ? 6.540 9.298 13.399 1.00 92.31 196 VAL A CA 1
ATOM 1576 C C . VAL A 1 196 ? 7.827 10.086 13.218 1.00 92.31 196 VAL A C 1
ATOM 1578 O O . VAL A 1 196 ? 7.845 11.170 12.649 1.00 92.31 196 VAL A O 1
ATOM 1581 N N . LYS A 1 197 ? 8.942 9.526 13.693 1.00 89.25 197 LYS A N 1
ATOM 1582 C CA . LYS A 1 197 ? 10.278 10.104 13.518 1.00 89.25 197 LYS A CA 1
ATOM 1583 C C . LYS A 1 197 ? 11.197 9.080 12.866 1.00 89.25 197 LYS A C 1
ATOM 1585 O O . LYS A 1 197 ? 11.396 7.990 13.400 1.00 89.25 197 LYS A O 1
ATOM 1590 N N . SER A 1 198 ? 11.810 9.447 11.748 1.00 83.88 198 SER A N 1
ATOM 1591 C CA . SER A 1 198 ? 12.918 8.700 11.150 1.00 83.88 198 SER A CA 1
ATOM 1592 C C . SER A 1 198 ? 14.247 9.330 11.562 1.00 83.88 198 SER A C 1
ATOM 1594 O O . SER A 1 198 ? 14.446 10.532 11.385 1.00 83.88 198 SER A O 1
ATOM 1596 N N . ARG A 1 199 ? 15.182 8.534 12.092 1.00 76.94 199 ARG A N 1
ATOM 1597 C CA . ARG A 1 199 ? 16.559 8.994 12.327 1.00 76.94 199 ARG A CA 1
ATOM 1598 C C . ARG A 1 199 ? 17.386 8.708 11.078 1.00 76.94 199 ARG A C 1
ATOM 1600 O O . ARG A 1 199 ? 17.679 7.550 10.797 1.00 76.94 199 ARG A O 1
ATOM 1607 N N . ASN A 1 200 ? 17.788 9.755 10.366 1.00 63.62 200 ASN A N 1
ATOM 1608 C CA . ASN A 1 200 ? 18.829 9.648 9.350 1.00 63.62 200 ASN A CA 1
ATOM 1609 C C . ASN A 1 200 ? 20.176 9.654 10.072 1.00 63.62 200 ASN A C 1
ATOM 1611 O O . ASN A 1 200 ? 20.684 10.715 10.421 1.00 63.62 200 ASN A O 1
ATOM 1615 N N . ARG A 1 201 ? 20.728 8.472 10.360 1.00 52.09 201 ARG A N 1
ATOM 1616 C CA . ARG A 1 201 ? 22.117 8.388 10.819 1.00 52.09 201 ARG A CA 1
ATOM 1617 C C . ARG A 1 201 ? 23.024 8.601 9.616 1.00 52.09 201 ARG A C 1
ATOM 1619 O O . ARG A 1 201 ? 22.922 7.869 8.631 1.00 52.09 201 ARG A O 1
ATOM 1626 N N . ALA A 1 202 ? 23.889 9.608 9.679 1.00 49.62 202 ALA A N 1
ATOM 1627 C CA . ALA A 1 202 ? 25.003 9.687 8.749 1.00 49.62 202 ALA A CA 1
ATOM 1628 C C . ALA A 1 202 ? 25.914 8.476 9.004 1.00 49.62 202 ALA A C 1
ATOM 1630 O O . ALA A 1 202 ? 26.190 8.143 10.154 1.00 49.62 202 ALA A O 1
ATOM 1631 N N . ALA A 1 203 ? 26.404 7.830 7.943 1.00 45.88 203 ALA A N 1
ATOM 1632 C CA . ALA A 1 203 ? 27.263 6.645 8.042 1.00 45.88 203 ALA A CA 1
ATOM 1633 C C . ALA A 1 203 ? 28.554 6.867 8.863 1.00 45.88 203 ALA A C 1
ATOM 1635 O O . ALA A 1 203 ? 29.224 5.906 9.213 1.00 45.88 203 ALA A O 1
ATOM 1636 N N . ALA A 1 204 ? 28.902 8.119 9.175 1.00 46.66 204 ALA A N 1
ATOM 1637 C CA . ALA A 1 204 ? 30.057 8.480 9.988 1.00 46.66 204 ALA A CA 1
ATOM 1638 C C . ALA A 1 204 ? 29.843 8.321 11.510 1.00 46.66 204 ALA A C 1
ATOM 1640 O O . ALA A 1 204 ? 30.824 8.342 12.247 1.00 46.66 204 ALA A O 1
ATOM 1641 N N . GLU A 1 205 ? 28.601 8.191 11.993 1.00 46.84 205 GLU A N 1
ATOM 1642 C CA . GLU A 1 205 ? 28.309 8.167 13.441 1.00 46.84 205 GLU A CA 1
ATOM 1643 C C . GLU A 1 205 ? 28.231 6.761 14.042 1.00 46.84 205 GLU A C 1
ATOM 1645 O O . GLU A 1 205 ? 28.412 6.598 15.249 1.00 46.84 205 GLU A O 1
ATOM 1650 N N . ASP A 1 206 ? 27.992 5.740 13.220 1.00 48.25 206 ASP A N 1
ATOM 1651 C CA . ASP A 1 206 ? 27.975 4.359 13.679 1.00 48.25 206 ASP A CA 1
ATOM 1652 C C . ASP A 1 206 ? 29.358 3.755 13.424 1.00 48.25 206 ASP A C 1
ATOM 1654 O O . ASP A 1 206 ? 29.720 3.408 12.299 1.00 48.25 206 ASP A O 1
ATOM 1658 N N . GLY A 1 207 ? 30.146 3.645 14.498 1.00 51.16 207 GLY A N 1
ATOM 1659 C CA . GLY A 1 207 ? 31.318 2.772 14.541 1.00 51.16 207 GLY A CA 1
ATOM 1660 C C . GLY A 1 207 ? 30.987 1.340 14.079 1.00 51.16 207 GLY A C 1
ATOM 1661 O O . GLY A 1 207 ? 29.825 1.019 13.823 1.00 51.16 207 GLY A O 1
ATOM 1662 N N . PRO A 1 208 ? 31.998 0.463 13.941 1.00 41.28 208 PRO A N 1
ATOM 1663 C CA . PRO A 1 208 ? 31.852 -0.822 13.260 1.00 41.28 208 PRO A CA 1
ATOM 1664 C C . PRO A 1 208 ? 30.629 -1.606 13.752 1.00 41.28 208 PRO A C 1
ATOM 1666 O O . PRO A 1 208 ? 30.392 -1.729 14.953 1.00 41.28 208 PRO A O 1
ATOM 1669 N N . ILE A 1 209 ? 29.848 -2.106 12.791 1.00 52.88 209 ILE A N 1
ATOM 1670 C CA . ILE A 1 209 ? 28.632 -2.886 13.023 1.00 52.88 209 ILE A CA 1
ATOM 1671 C C . ILE A 1 209 ? 29.016 -4.137 13.819 1.00 52.88 209 ILE A C 1
ATOM 1673 O O . ILE A 1 209 ? 29.692 -5.023 13.301 1.00 52.88 209 ILE A O 1
ATOM 1677 N N . ASP A 1 210 ? 28.589 -4.200 15.078 1.00 48.81 210 ASP A N 1
ATOM 1678 C CA . ASP A 1 210 ? 28.782 -5.368 15.933 1.00 48.81 210 ASP A CA 1
ATOM 1679 C C . ASP A 1 210 ? 27.763 -6.450 15.537 1.00 48.81 210 ASP A C 1
ATOM 1681 O O . ASP A 1 210 ? 26.572 -6.369 15.856 1.00 48.81 210 ASP A O 1
ATOM 1685 N N . GLU A 1 211 ? 28.221 -7.446 14.775 1.00 46.91 211 GLU A N 1
ATOM 1686 C CA . GLU A 1 211 ? 27.398 -8.534 14.224 1.00 46.91 211 GLU A CA 1
ATOM 1687 C C . GLU A 1 211 ? 26.789 -9.462 15.297 1.00 46.91 211 GLU A C 1
ATOM 1689 O O . GLU A 1 211 ? 25.999 -10.349 14.972 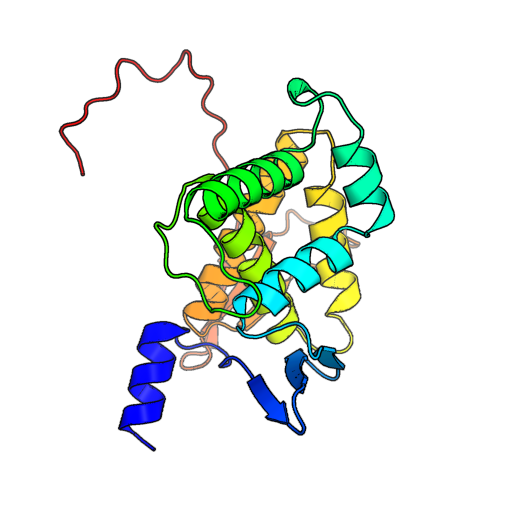1.00 46.91 211 GLU A O 1
ATOM 1694 N N . VAL A 1 212 ? 27.102 -9.259 16.581 1.00 45.28 212 VAL A N 1
ATOM 1695 C CA . VAL A 1 212 ? 26.751 -10.182 17.674 1.00 45.28 212 VAL A CA 1
ATOM 1696 C C . VAL A 1 212 ? 25.338 -9.963 18.244 1.00 45.28 212 VAL A C 1
ATOM 1698 O O . VAL A 1 212 ? 24.888 -10.726 19.097 1.00 45.28 212 VAL A O 1
ATOM 1701 N N . LYS A 1 213 ? 24.568 -8.976 17.770 1.00 42.41 213 LYS A N 1
ATOM 1702 C CA . LYS A 1 213 ? 23.174 -8.777 18.221 1.00 42.41 213 LYS A CA 1
ATOM 1703 C C . LYS A 1 213 ? 22.162 -8.934 17.087 1.00 42.41 213 LYS A C 1
ATOM 1705 O O . LYS A 1 213 ? 21.667 -7.950 16.536 1.00 42.41 213 LYS A O 1
ATOM 1710 N N . ARG A 1 214 ? 21.823 -10.189 16.788 1.00 38.41 214 ARG A N 1
ATOM 1711 C CA . ARG A 1 214 ? 20.549 -10.586 16.172 1.00 38.41 214 ARG A CA 1
ATOM 1712 C C . ARG A 1 214 ? 19.802 -11.539 17.086 1.00 38.41 214 ARG A C 1
ATOM 1714 O O . ARG A 1 214 ? 20.472 -12.406 17.681 1.00 38.41 214 ARG A O 1
#

pLDDT: mean 88.59, std 14.71, range [38.41, 98.62]

Sequence (214 aa):
MEAERVQREKQQGLGKGIISAEVSGYRMVAIGNRIHYSKQWKTFQDFLRHYLIDRLGIEWFKAEQAKAENQRHPIVRWYDQAMADSKRLGKQADEIVIGPMTGAQRAFMNLAYNLYLIAHHAKPARSDSLLKTFVDKLKSDRSDDFIGKLFETYAAATFLKAGFTLAYEDETDAKASHVEFVATYPATGKKFSVEVKSRNRAAAEDGPIDEVKR

Secondary structure (DSSP, 8-state):
-HHHHHHHHHHH-SSPPPEEEEETTEEEEEETTEEEEESS-SSHHHHHHHHHHHHH-HHHHHHHHHS-GGGS-HHHHHHHHHHHHHHHT-PPTTPPPP----HHHHHHHHHHHHHHHHHHHS-HHHHHHHHHHHHHHHT-SSHHHHHHHHHHHHHHHHHHHTT-EEEE--TT--SS---SEEEE-TTT--EEEE--------TTTS-S--TT--